Protein AF-A0A655IW98-F1 (afdb_monomer)

Structure (mmCIF, N/CA/C/O backbone):
data_AF-A0A655IW98-F1
#
_entry.id   AF-A0A655IW98-F1
#
loop_
_atom_site.group_PDB
_atom_site.id
_atom_site.type_symbol
_atom_site.label_atom_id
_atom_site.label_alt_id
_atom_site.label_comp_id
_atom_site.label_asym_id
_atom_site.label_entity_id
_atom_site.label_seq_id
_atom_site.pdbx_PDB_ins_code
_atom_site.Cartn_x
_atom_site.Cartn_y
_atom_site.Cartn_z
_atom_site.occupancy
_atom_site.B_iso_or_equiv
_atom_site.auth_seq_id
_atom_site.auth_comp_id
_atom_site.auth_asym_id
_atom_site.auth_atom_id
_atom_site.pdbx_PDB_model_num
ATOM 1 N N . MET A 1 1 ? -26.782 -27.582 -42.734 1.00 41.97 1 MET A N 1
ATOM 2 C CA . MET A 1 1 ? -25.849 -28.374 -43.565 1.00 41.97 1 MET A CA 1
ATOM 3 C C . MET A 1 1 ? -25.990 -27.811 -44.970 1.00 41.97 1 MET A C 1
ATOM 5 O O . MET A 1 1 ? -27.056 -27.947 -45.538 1.00 41.97 1 MET A O 1
ATOM 9 N N . VAL A 1 2 ? -25.114 -26.933 -45.446 1.00 46.62 2 VAL A N 1
ATOM 10 C CA . VAL A 1 2 ? -23.685 -27.150 -45.712 1.00 46.62 2 VAL A CA 1
ATOM 11 C C . VAL A 1 2 ? -22.867 -25.946 -45.225 1.00 46.62 2 VAL A C 1
ATOM 13 O O . VAL A 1 2 ? -23.319 -24.809 -45.326 1.00 46.62 2 VAL A O 1
ATOM 16 N N . ALA A 1 3 ? -21.706 -26.228 -44.631 1.00 48.00 3 ALA A N 1
ATOM 17 C CA . ALA A 1 3 ? -20.731 -25.240 -44.189 1.00 48.00 3 ALA A CA 1
ATOM 18 C C . ALA A 1 3 ? -20.236 -24.424 -45.389 1.00 48.00 3 ALA A C 1
ATOM 20 O O . ALA A 1 3 ? -19.912 -25.000 -46.426 1.00 48.00 3 ALA A O 1
ATOM 21 N N . ALA A 1 4 ? -20.195 -23.098 -45.249 1.00 61.62 4 ALA A N 1
ATOM 22 C CA . ALA A 1 4 ? -19.454 -22.259 -46.178 1.00 61.62 4 ALA A CA 1
ATOM 23 C C . ALA A 1 4 ? -18.002 -22.745 -46.169 1.00 61.62 4 ALA A C 1
ATOM 25 O O . ALA A 1 4 ? -17.383 -22.795 -45.108 1.00 61.62 4 ALA A O 1
ATOM 26 N N . ASP A 1 5 ? -17.526 -23.186 -47.328 1.00 66.62 5 ASP A N 1
ATOM 27 C CA . ASP A 1 5 ? -16.166 -23.663 -47.530 1.00 66.62 5 ASP A CA 1
ATOM 28 C C . ASP A 1 5 ? -15.179 -22.534 -47.165 1.00 66.62 5 ASP A C 1
ATOM 30 O O . ASP A 1 5 ? -15.127 -21.518 -47.869 1.00 66.62 5 ASP A O 1
ATOM 34 N N . PRO A 1 6 ? -14.444 -22.656 -46.044 1.00 65.81 6 PRO A N 1
ATOM 35 C CA . PRO A 1 6 ? -13.559 -21.599 -45.571 1.00 65.81 6 PRO A CA 1
ATOM 36 C C . PRO A 1 6 ? -12.377 -21.384 -46.522 1.00 65.81 6 PRO A C 1
ATOM 38 O O . PRO A 1 6 ? -11.865 -20.267 -46.602 1.00 65.81 6 PRO A O 1
ATOM 41 N N . ASP A 1 7 ? -11.989 -22.406 -47.291 1.00 69.81 7 ASP A N 1
ATOM 42 C CA . ASP A 1 7 ? -10.906 -22.302 -48.266 1.00 69.81 7 ASP A CA 1
ATOM 43 C C . ASP A 1 7 ? -11.341 -21.486 -49.490 1.00 69.81 7 ASP A C 1
ATOM 45 O O . ASP A 1 7 ? -10.557 -20.704 -50.033 1.00 69.81 7 ASP A O 1
ATOM 49 N N . ALA A 1 8 ? -12.615 -21.577 -49.884 1.00 69.94 8 ALA A N 1
ATOM 50 C CA . ALA A 1 8 ? -13.174 -20.766 -50.964 1.00 69.94 8 ALA A CA 1
ATOM 51 C C . ALA A 1 8 ? -13.292 -19.276 -50.585 1.00 69.94 8 ALA A C 1
ATOM 53 O O . ALA A 1 8 ? -13.038 -18.403 -51.420 1.00 69.94 8 ALA A O 1
ATOM 54 N N . GLU A 1 9 ? -13.634 -18.969 -49.331 1.00 66.75 9 GLU A N 1
ATOM 55 C CA . GLU A 1 9 ? -13.638 -17.592 -48.816 1.00 66.75 9 GLU A CA 1
ATOM 56 C C . GLU A 1 9 ? -12.214 -17.035 -48.661 1.00 66.75 9 GLU A C 1
ATOM 58 O O . GLU A 1 9 ? -11.946 -15.894 -49.049 1.00 66.75 9 GLU A O 1
ATOM 63 N N . LEU A 1 10 ? -11.259 -17.854 -48.204 1.00 66.75 10 LEU A N 1
ATOM 64 C CA . LEU A 1 10 ? -9.850 -17.463 -48.126 1.00 66.75 10 LEU A CA 1
ATOM 65 C C . LEU A 1 10 ? -9.256 -17.196 -49.518 1.00 66.75 10 LEU A C 1
ATOM 67 O O . LEU A 1 10 ? -8.574 -16.190 -49.720 1.00 66.75 10 LEU A O 1
ATOM 71 N N . ALA A 1 11 ? -9.573 -18.036 -50.506 1.00 73.56 11 ALA A N 1
ATOM 72 C CA . ALA A 1 11 ? -9.147 -17.841 -51.889 1.00 73.56 11 ALA A CA 1
ATOM 73 C C . ALA A 1 11 ? -9.719 -16.550 -52.498 1.00 73.56 11 ALA A C 1
ATOM 75 O O . ALA A 1 11 ? -9.016 -15.850 -53.229 1.00 73.56 11 ALA A O 1
ATOM 76 N N . ARG A 1 12 ? -10.965 -16.185 -52.164 1.00 68.62 12 ARG A N 1
ATOM 77 C CA . ARG A 1 12 ? -11.573 -14.916 -52.596 1.00 68.62 12 ARG A CA 1
ATOM 78 C C . ARG A 1 12 ? -10.906 -13.702 -51.964 1.00 68.62 12 ARG A C 1
ATOM 80 O O . ARG A 1 12 ? -10.675 -12.725 -52.670 1.00 68.62 12 ARG A O 1
ATOM 87 N N . LEU A 1 13 ? -10.552 -13.764 -50.681 1.00 62.81 13 LEU A N 1
ATOM 88 C CA . LEU A 1 13 ? -9.835 -12.682 -49.996 1.00 62.81 13 LEU A CA 1
ATOM 89 C C . LEU A 1 13 ? -8.419 -12.479 -50.551 1.00 62.81 13 LEU A C 1
ATOM 91 O O . LEU A 1 13 ? -7.967 -11.341 -50.670 1.00 62.81 13 LEU A O 1
ATOM 95 N N . ILE A 1 14 ? -7.741 -13.563 -50.938 1.00 70.56 14 ILE A N 1
ATOM 96 C CA . ILE A 1 14 ? -6.418 -13.502 -51.573 1.00 70.56 14 ILE A CA 1
ATOM 97 C C . ILE A 1 14 ? -6.527 -12.958 -53.007 1.00 70.56 14 ILE A C 1
ATOM 99 O O . ILE A 1 14 ? -5.735 -12.105 -53.401 1.00 70.56 14 ILE A O 1
ATOM 103 N N . ALA A 1 15 ? -7.526 -13.399 -53.777 1.00 71.44 15 ALA A N 1
ATOM 104 C CA . ALA A 1 15 ? -7.729 -12.964 -55.161 1.00 71.44 15 ALA A CA 1
ATOM 105 C C . ALA A 1 15 ? -8.247 -11.519 -55.284 1.00 71.44 15 ALA A C 1
ATOM 107 O O . ALA A 1 15 ? -7.970 -10.849 -56.276 1.00 71.44 15 ALA A O 1
ATOM 108 N N . ALA A 1 16 ? -8.988 -11.026 -54.287 1.00 62.88 16 ALA A N 1
ATOM 109 C CA . ALA A 1 16 ? -9.519 -9.664 -54.257 1.00 62.88 16 ALA A CA 1
ATOM 110 C C . ALA A 1 16 ? -8.502 -8.617 -53.779 1.00 62.88 16 ALA A C 1
ATOM 112 O O . ALA A 1 16 ? -8.858 -7.445 -53.676 1.00 62.88 16 ALA A O 1
ATOM 113 N N . GLN A 1 17 ? -7.256 -8.999 -53.479 1.00 52.97 17 GLN A N 1
ATOM 114 C CA . GLN A 1 17 ? -6.212 -8.048 -53.119 1.00 52.97 17 GLN A CA 1
ATOM 115 C C . GLN A 1 17 ? -5.650 -7.411 -54.404 1.00 52.97 17 GLN A C 1
ATOM 117 O O . GLN A 1 17 ? -4.915 -8.075 -55.138 1.00 52.97 17 GLN A O 1
ATOM 122 N N . PRO A 1 18 ? -5.974 -6.141 -54.728 1.00 50.44 18 PRO A N 1
ATOM 123 C CA . PRO A 1 18 ? -5.367 -5.484 -55.872 1.00 50.44 18 PRO A CA 1
ATOM 124 C C . PRO A 1 18 ? -3.863 -5.380 -55.625 1.00 50.44 18 PRO A C 1
ATOM 126 O O . PRO A 1 18 ? -3.420 -4.814 -54.621 1.00 50.44 18 PRO A O 1
ATOM 129 N N . SER A 1 19 ? -3.071 -5.912 -56.553 1.00 50.84 19 SER A N 1
ATOM 130 C CA . SER A 1 19 ? -1.636 -5.666 -56.631 1.00 50.84 19 SER A CA 1
ATOM 131 C C . SER A 1 19 ? -1.421 -4.188 -56.949 1.00 50.84 19 SER A C 1
ATOM 133 O O . SER A 1 19 ? -1.313 -3.787 -58.108 1.00 50.84 19 SER A O 1
ATOM 135 N N . ASN A 1 20 ? -1.426 -3.366 -55.900 1.00 45.94 20 ASN A N 1
ATOM 136 C CA . ASN A 1 20 ? -1.017 -1.976 -55.979 1.00 45.94 20 ASN A CA 1
ATOM 137 C C . ASN A 1 20 ? 0.422 -1.943 -56.509 1.00 45.94 20 ASN A C 1
ATOM 139 O O . ASN A 1 20 ? 1.273 -2.652 -55.960 1.00 45.94 20 ASN A O 1
ATOM 143 N N . PRO A 1 21 ? 0.719 -1.137 -57.544 1.00 42.31 21 PRO A N 1
ATOM 144 C CA . PRO A 1 21 ? 2.089 -0.936 -57.973 1.00 42.31 21 PRO A CA 1
ATOM 145 C C . PRO A 1 21 ? 2.881 -0.448 -56.767 1.00 42.31 21 PRO A C 1
ATOM 147 O O . PRO A 1 21 ? 2.475 0.484 -56.069 1.00 42.31 21 PRO A O 1
ATOM 150 N N . THR A 1 22 ? 3.975 -1.149 -56.501 1.00 43.88 22 THR A N 1
ATOM 151 C CA . THR A 1 22 ? 4.867 -0.970 -55.368 1.00 43.88 22 THR A CA 1
ATOM 152 C C . THR A 1 22 ? 5.413 0.456 -55.373 1.00 43.88 22 THR A C 1
ATOM 154 O O . THR A 1 22 ? 6.502 0.731 -55.868 1.00 43.88 22 THR A O 1
ATOM 157 N N . ALA A 1 23 ? 4.676 1.394 -54.777 1.00 41.75 23 ALA A N 1
ATOM 158 C CA . ALA A 1 23 ? 5.320 2.489 -54.087 1.00 41.75 23 ALA A CA 1
ATOM 159 C C . ALA A 1 23 ? 6.250 1.799 -53.095 1.00 41.75 23 ALA A C 1
ATOM 161 O O . ALA A 1 23 ? 5.787 1.014 -52.264 1.00 41.75 23 ALA A O 1
ATOM 162 N N . VAL A 1 24 ? 7.555 2.021 -53.242 1.00 48.56 24 VAL A N 1
ATOM 163 C CA . VAL A 1 24 ? 8.573 1.596 -52.284 1.00 48.56 24 VAL A CA 1
ATOM 164 C C . VAL A 1 24 ? 8.263 2.316 -50.973 1.00 48.56 24 VAL A C 1
ATOM 166 O O . VAL A 1 24 ? 8.858 3.329 -50.617 1.00 48.56 24 VAL A O 1
ATOM 169 N N . ARG A 1 25 ? 7.265 1.813 -50.247 1.00 46.34 25 ARG A N 1
ATOM 170 C CA . ARG A 1 25 ? 7.120 2.031 -48.827 1.00 46.34 25 ARG A CA 1
ATOM 171 C C . ARG A 1 25 ? 8.347 1.338 -48.289 1.00 46.34 25 ARG A C 1
ATOM 173 O O . ARG A 1 25 ? 8.396 0.110 -48.282 1.00 46.34 25 ARG A O 1
ATOM 180 N N . ARG A 1 26 ? 9.376 2.124 -47.954 1.00 46.56 26 ARG A N 1
ATOM 181 C CA . ARG A 1 26 ? 10.484 1.639 -47.139 1.00 46.56 26 ARG A CA 1
ATOM 182 C C . ARG A 1 26 ? 9.827 0.836 -46.028 1.00 46.56 26 ARG A C 1
ATOM 184 O O . ARG A 1 26 ? 9.128 1.409 -45.195 1.00 46.56 26 ARG A O 1
ATOM 191 N N . ALA A 1 27 ? 9.994 -0.480 -46.070 1.00 47.59 27 ALA A N 1
ATOM 192 C CA . ALA A 1 27 ? 9.785 -1.327 -44.921 1.00 47.59 27 ALA A CA 1
ATOM 193 C C . ALA A 1 27 ? 10.913 -0.954 -43.957 1.00 47.59 27 ALA A C 1
ATOM 195 O O . ALA A 1 27 ? 11.904 -1.661 -43.825 1.00 47.59 27 ALA A O 1
ATOM 196 N N . GLY A 1 28 ? 10.818 0.245 -43.374 1.00 47.81 28 GLY A N 1
ATOM 197 C CA . GLY A 1 28 ? 11.505 0.522 -42.137 1.00 47.81 28 GLY A CA 1
ATOM 198 C C . GLY A 1 28 ? 10.955 -0.524 -41.195 1.00 47.81 28 GLY A C 1
ATOM 199 O O . GLY A 1 28 ? 9.743 -0.560 -40.969 1.00 47.81 28 GLY A O 1
ATOM 200 N N . ALA A 1 29 ? 11.816 -1.439 -40.758 1.00 42.75 29 ALA A N 1
ATOM 201 C CA . ALA A 1 29 ? 11.498 -2.294 -39.637 1.00 42.75 29 ALA A CA 1
ATOM 202 C C . ALA A 1 29 ? 10.880 -1.379 -38.579 1.00 42.75 29 ALA A C 1
ATOM 204 O O . ALA A 1 29 ? 11.484 -0.364 -38.223 1.00 42.75 29 ALA A O 1
ATOM 205 N N . VAL A 1 30 ? 9.650 -1.666 -38.158 1.00 53.62 30 VAL A N 1
ATOM 206 C CA . VAL A 1 30 ? 9.089 -1.015 -36.977 1.00 53.62 30 VAL A CA 1
ATOM 207 C C . VAL A 1 30 ? 9.923 -1.555 -35.824 1.00 53.62 30 VAL A C 1
ATOM 209 O O . VAL A 1 30 ? 9.621 -2.595 -35.247 1.00 53.62 30 VAL A O 1
ATOM 212 N N . VAL A 1 31 ? 11.068 -0.916 -35.594 1.00 56.47 31 VAL A N 1
ATOM 213 C CA . VAL A 1 31 ? 11.911 -1.161 -34.439 1.00 56.47 31 VAL A CA 1
ATOM 214 C C . VAL A 1 31 ? 11.143 -0.525 -33.300 1.00 56.47 31 VAL A C 1
ATOM 216 O O . VAL A 1 31 ? 11.135 0.692 -33.145 1.00 56.47 31 VAL A O 1
ATOM 219 N N . VAL A 1 32 ? 10.392 -1.356 -32.581 1.00 58.44 32 VAL A N 1
ATOM 220 C CA . VAL A 1 32 ? 9.794 -0.957 -31.312 1.00 58.44 32 VAL A CA 1
ATOM 221 C C . VAL A 1 32 ? 10.962 -0.727 -30.368 1.00 58.44 32 VAL A C 1
ATOM 223 O O . VAL A 1 32 ? 11.584 -1.685 -29.899 1.00 58.44 32 VAL A O 1
ATOM 226 N N . ASP A 1 33 ? 11.306 0.540 -30.171 1.00 64.50 33 ASP A N 1
ATOM 227 C CA . ASP A 1 33 ? 12.344 0.932 -29.237 1.00 64.50 33 ASP A CA 1
ATOM 228 C C . ASP A 1 33 ? 11.799 0.826 -27.811 1.00 64.50 33 ASP A C 1
ATOM 230 O O . ASP A 1 33 ? 11.239 1.766 -27.245 1.00 64.50 33 ASP A O 1
ATOM 234 N N . ARG A 1 34 ? 11.952 -0.376 -27.248 1.00 63.97 34 ARG A N 1
ATOM 235 C CA . ARG A 1 34 ? 11.543 -0.703 -25.879 1.00 63.97 34 ARG A CA 1
ATOM 236 C C . ARG A 1 34 ? 12.263 0.151 -24.835 1.00 63.97 34 ARG A C 1
ATOM 238 O O . ARG A 1 34 ? 11.770 0.238 -23.717 1.00 63.97 34 ARG A O 1
ATOM 245 N N . HIS A 1 35 ? 13.400 0.757 -25.181 1.00 63.22 35 HIS A N 1
ATOM 246 C CA . HIS A 1 35 ? 14.119 1.657 -24.288 1.00 63.22 35 HIS A CA 1
ATOM 247 C C . HIS A 1 35 ? 13.350 2.975 -24.113 1.00 63.22 35 HIS A C 1
ATOM 249 O O . HIS A 1 35 ? 13.109 3.399 -22.983 1.00 63.22 35 HIS A O 1
ATOM 255 N N . SER A 1 36 ? 12.837 3.541 -25.214 1.00 69.56 36 SER A N 1
ATOM 256 C CA . SER A 1 36 ? 12.020 4.763 -25.175 1.00 69.56 36 SER A CA 1
ATOM 257 C C . SER A 1 36 ? 10.735 4.583 -24.352 1.00 69.56 36 SER A C 1
ATOM 259 O O . SER A 1 36 ? 10.360 5.465 -23.581 1.00 69.56 36 SER A O 1
ATOM 261 N N . ASP A 1 37 ? 10.107 3.403 -24.427 1.00 80.88 37 ASP A N 1
ATOM 262 C CA . ASP A 1 37 ? 8.905 3.095 -23.644 1.00 80.88 37 ASP A CA 1
ATOM 263 C C . ASP A 1 37 ? 9.200 3.082 -22.137 1.00 80.88 37 ASP A C 1
ATOM 265 O O . ASP A 1 37 ? 8.391 3.546 -21.332 1.00 80.88 37 ASP A O 1
ATOM 269 N N . THR A 1 38 ? 10.369 2.577 -21.732 1.00 85.44 38 THR A N 1
ATOM 270 C CA . THR A 1 38 ? 10.743 2.501 -20.315 1.00 85.44 38 THR A CA 1
ATOM 271 C C . THR A 1 38 ? 11.091 3.855 -19.705 1.00 85.44 38 THR A C 1
ATOM 273 O O . THR A 1 38 ? 10.812 4.055 -18.524 1.00 85.44 38 THR A O 1
ATOM 276 N N . ASP A 1 39 ? 11.618 4.795 -20.491 1.00 86.69 39 ASP A N 1
ATOM 277 C CA . ASP A 1 39 ? 11.870 6.168 -20.033 1.00 86.69 39 ASP A CA 1
ATOM 278 C C . ASP A 1 39 ? 10.558 6.944 -19.852 1.00 86.69 39 ASP A C 1
ATOM 280 O O . ASP A 1 39 ? 10.388 7.693 -18.890 1.00 86.69 39 ASP A O 1
ATOM 284 N N . VAL A 1 40 ? 9.575 6.717 -20.731 1.00 91.50 40 VAL A N 1
ATOM 285 C CA . VAL A 1 40 ? 8.227 7.288 -20.5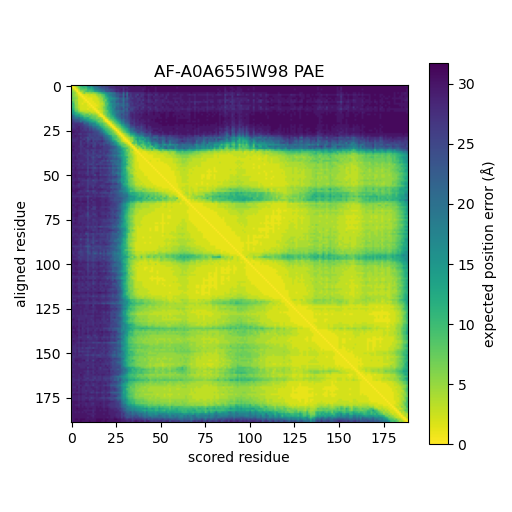76 1.00 91.50 40 VAL A CA 1
ATOM 286 C C . VAL A 1 40 ? 7.550 6.761 -19.308 1.00 91.50 40 VAL A C 1
ATOM 288 O O . VAL A 1 40 ? 6.918 7.525 -18.576 1.00 91.50 40 VAL A O 1
ATOM 291 N N . LEU A 1 41 ? 7.684 5.461 -19.027 1.00 92.00 41 LEU A N 1
ATOM 292 C CA . LEU A 1 41 ? 7.137 4.849 -17.815 1.00 92.00 41 LEU A CA 1
ATOM 293 C C . LEU A 1 41 ? 7.787 5.394 -16.539 1.00 92.00 41 LEU A C 1
ATOM 295 O O . LEU A 1 41 ? 7.098 5.560 -15.530 1.00 92.00 41 LEU A O 1
ATOM 299 N N . GLU A 1 42 ? 9.086 5.678 -16.582 1.00 92.62 42 GLU A N 1
ATOM 300 C CA . GLU A 1 42 ? 9.794 6.346 -15.495 1.00 92.62 42 GLU A CA 1
ATOM 301 C C . GLU A 1 42 ? 9.290 7.773 -15.286 1.00 92.62 42 GLU A C 1
ATOM 303 O O . GLU A 1 42 ? 8.846 8.093 -14.185 1.00 92.62 42 GLU A O 1
ATOM 308 N N . GLY A 1 43 ? 9.266 8.601 -16.335 1.00 92.69 43 GLY A N 1
ATOM 309 C CA . GLY A 1 43 ? 8.792 9.983 -16.226 1.00 92.69 43 GLY A CA 1
ATOM 310 C C . GLY A 1 43 ? 7.344 10.070 -15.731 1.00 92.69 43 GLY A C 1
ATOM 311 O O . GLY A 1 43 ? 6.977 10.985 -14.995 1.00 92.69 43 GLY A O 1
ATOM 312 N N . TYR A 1 44 ? 6.510 9.079 -16.063 1.00 93.19 44 TYR A N 1
ATOM 313 C CA . TYR A 1 44 ? 5.168 8.974 -15.496 1.00 93.19 44 TYR A CA 1
ATOM 314 C C . TYR A 1 44 ? 5.185 8.662 -13.991 1.00 93.19 44 TYR A C 1
ATOM 316 O O . TYR A 1 44 ? 4.409 9.251 -13.237 1.00 93.19 44 TYR A O 1
ATOM 324 N N . ALA A 1 45 ? 6.042 7.740 -13.540 1.00 93.62 45 ALA A N 1
ATOM 325 C CA . ALA A 1 45 ? 6.178 7.408 -12.122 1.00 93.62 45 ALA A CA 1
ATOM 326 C C . ALA A 1 45 ? 6.686 8.609 -11.304 1.00 93.62 45 ALA A C 1
ATOM 328 O O . ALA A 1 45 ? 6.143 8.890 -10.233 1.00 93.62 45 ALA A O 1
ATOM 329 N N . GLU A 1 46 ? 7.657 9.354 -11.836 1.00 94.50 46 GLU A N 1
ATOM 330 C CA . GLU A 1 46 ? 8.156 10.598 -11.244 1.00 94.50 46 GLU A CA 1
ATOM 331 C C . GLU A 1 46 ? 7.037 11.644 -11.117 1.00 94.50 46 GLU A C 1
ATOM 333 O O . GLU A 1 46 ? 6.776 12.155 -10.026 1.00 94.50 46 GLU A O 1
ATOM 338 N N . ALA A 1 47 ? 6.290 11.886 -12.199 1.00 96.81 47 ALA A N 1
ATOM 339 C CA . ALA A 1 47 ? 5.187 12.843 -12.197 1.00 96.81 47 ALA A CA 1
ATOM 340 C C . ALA A 1 47 ? 4.077 12.477 -11.193 1.00 96.81 47 ALA A C 1
ATOM 342 O O . ALA A 1 47 ? 3.496 13.362 -10.562 1.00 96.81 47 ALA A O 1
ATOM 343 N N . GLN A 1 48 ? 3.775 11.184 -11.018 1.00 95.50 48 GLN A N 1
ATOM 344 C CA . GLN A 1 48 ? 2.814 10.722 -10.009 1.00 95.50 48 GLN A CA 1
ATOM 345 C C . GLN A 1 48 ? 3.307 10.994 -8.588 1.00 95.50 48 GLN A C 1
ATOM 347 O O . GLN A 1 48 ? 2.544 11.491 -7.758 1.00 95.50 48 GLN A O 1
ATOM 352 N N . LEU A 1 49 ? 4.580 10.705 -8.311 1.00 94.94 49 LEU A N 1
ATOM 353 C CA . LEU A 1 49 ? 5.179 10.976 -7.009 1.00 94.94 49 LEU A CA 1
ATOM 354 C C . LEU A 1 49 ? 5.131 12.477 -6.681 1.00 94.94 49 LEU A C 1
ATOM 356 O O . LEU A 1 49 ? 4.750 12.852 -5.571 1.00 94.94 49 LEU A O 1
ATOM 360 N N . ASP A 1 50 ? 5.447 13.344 -7.641 1.00 96.88 50 ASP A N 1
ATOM 361 C CA . ASP A 1 50 ? 5.396 14.794 -7.439 1.00 96.88 50 ASP A CA 1
ATOM 362 C C . ASP A 1 50 ? 3.968 15.329 -7.294 1.00 96.88 50 ASP A C 1
ATOM 364 O O . ASP A 1 50 ? 3.708 16.194 -6.451 1.00 96.88 50 ASP A O 1
ATOM 368 N N . ALA A 1 51 ? 3.009 14.771 -8.036 1.00 96.75 51 ALA A N 1
ATOM 369 C CA . ALA A 1 51 ? 1.597 15.085 -7.849 1.00 96.75 51 ALA A CA 1
ATOM 370 C C . ALA A 1 51 ? 1.123 14.722 -6.431 1.00 96.75 51 ALA A C 1
ATOM 372 O O . ALA A 1 51 ? 0.445 15.526 -5.788 1.00 96.75 51 ALA A O 1
ATOM 373 N N . ILE A 1 52 ? 1.520 13.553 -5.917 1.00 96.75 52 ILE A N 1
ATOM 374 C CA . ILE A 1 52 ? 1.208 13.111 -4.551 1.00 96.75 52 ILE A CA 1
ATOM 375 C C . ILE A 1 52 ? 1.824 14.060 -3.521 1.00 96.75 52 ILE A C 1
ATOM 377 O O . ILE A 1 52 ? 1.104 14.535 -2.643 1.00 96.75 52 ILE A O 1
ATOM 381 N N . LYS A 1 53 ? 3.114 14.401 -3.642 1.00 95.81 53 LYS A N 1
ATOM 382 C CA . LYS A 1 53 ? 3.767 15.376 -2.746 1.00 95.81 53 LYS A CA 1
ATOM 383 C C . LYS A 1 53 ? 3.013 16.706 -2.730 1.00 95.81 53 LYS A C 1
ATOM 385 O O . LYS A 1 53 ? 2.675 17.212 -1.666 1.00 95.81 53 LYS A O 1
ATOM 390 N N . SER A 1 54 ? 2.638 17.213 -3.905 1.00 96.75 54 SER A N 1
ATOM 391 C CA . SER A 1 54 ? 1.856 18.446 -4.017 1.00 96.75 54 SER A CA 1
ATOM 392 C C . SER A 1 54 ? 0.490 18.351 -3.326 1.00 96.75 54 SER A C 1
ATOM 394 O O . SER A 1 54 ? -0.005 19.337 -2.780 1.00 96.75 54 SER A O 1
ATOM 396 N N . VAL A 1 55 ? -0.181 17.197 -3.368 1.00 95.50 55 VAL A N 1
ATOM 397 C CA . VAL A 1 55 ? -1.433 16.979 -2.621 1.00 95.50 55 VAL A CA 1
ATOM 398 C C . VAL A 1 55 ? -1.171 16.962 -1.112 1.00 95.50 55 VAL A C 1
ATOM 400 O O . VAL A 1 55 ? -1.922 17.594 -0.370 1.00 95.50 55 VAL A O 1
ATOM 403 N N . ILE A 1 56 ? -0.095 16.311 -0.662 1.00 94.12 56 ILE A N 1
ATOM 404 C CA . ILE A 1 56 ? 0.301 16.248 0.753 1.00 94.12 56 ILE A CA 1
ATOM 405 C C . ILE A 1 56 ? 0.565 17.646 1.324 1.00 94.12 56 ILE A C 1
ATOM 407 O O . ILE A 1 56 ? 0.107 17.949 2.426 1.00 94.12 56 ILE A O 1
ATOM 411 N N . ASP A 1 57 ? 1.228 18.517 0.564 1.00 94.75 57 ASP A N 1
ATOM 412 C CA . ASP A 1 57 ? 1.523 19.898 0.975 1.00 94.75 57 ASP A CA 1
ATOM 413 C C . ASP A 1 57 ? 0.263 20.753 1.181 1.00 94.75 57 ASP A C 1
ATOM 415 O O . ASP A 1 57 ? 0.296 21.780 1.858 1.00 94.75 57 ASP A O 1
ATOM 419 N N . ARG A 1 58 ? -0.867 20.333 0.602 1.00 93.19 58 ARG A N 1
ATOM 420 C CA . ARG A 1 58 ? -2.166 21.018 0.678 1.00 93.19 58 ARG A CA 1
ATOM 421 C C . ARG A 1 58 ? -3.146 20.331 1.626 1.00 93.19 58 ARG A C 1
ATOM 423 O O . ARG A 1 58 ? -4.336 20.652 1.600 1.00 93.19 58 ARG A O 1
ATOM 430 N N . LEU A 1 59 ? -2.679 19.380 2.436 1.00 91.88 59 LEU A N 1
ATOM 431 C CA . LEU A 1 59 ? -3.532 18.712 3.411 1.00 91.88 59 LEU A CA 1
ATOM 432 C C . LEU A 1 59 ? -4.143 19.724 4.394 1.00 91.88 59 LEU A C 1
ATOM 434 O O . LEU A 1 59 ? -3.487 20.698 4.776 1.00 91.88 59 LEU A O 1
ATOM 438 N N . PRO A 1 60 ? -5.395 19.496 4.829 1.00 90.19 60 PRO A N 1
ATOM 439 C CA . PRO A 1 60 ? -6.015 20.339 5.840 1.00 90.19 60 PRO A CA 1
ATOM 440 C C . PRO A 1 60 ? -5.260 20.240 7.173 1.00 90.19 60 PRO A C 1
ATOM 442 O O . PRO A 1 60 ? -4.453 19.337 7.392 1.00 90.19 60 PRO A O 1
ATOM 445 N N . ALA A 1 61 ? -5.546 21.158 8.098 1.00 88.44 61 ALA A N 1
ATOM 446 C CA . ALA A 1 61 ? -5.008 21.076 9.453 1.00 88.44 61 ALA A CA 1
ATOM 447 C C . ALA A 1 61 ? -5.399 19.746 10.126 1.00 88.44 61 ALA A C 1
ATOM 449 O O . ALA A 1 61 ? -6.512 19.254 9.932 1.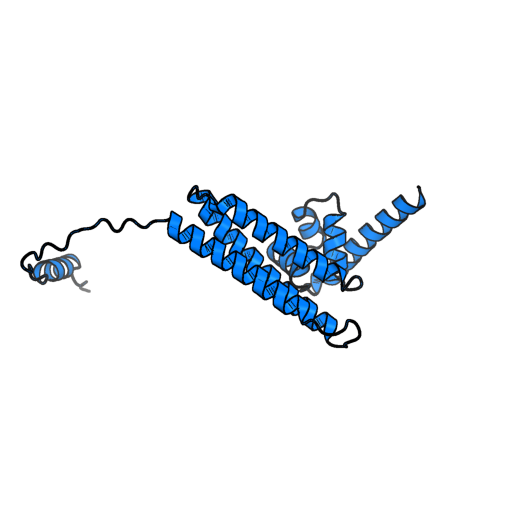00 88.44 61 ALA A O 1
ATOM 450 N N . THR A 1 62 ? -4.514 19.210 10.970 1.00 86.38 62 THR A N 1
ATOM 451 C CA . THR A 1 62 ? -4.716 17.950 11.717 1.00 86.38 62 THR A CA 1
ATOM 452 C C . THR A 1 62 ? -5.941 17.967 12.633 1.00 86.38 62 THR A C 1
ATOM 454 O O . THR A 1 62 ? -6.440 16.917 13.017 1.00 86.38 62 THR A O 1
ATOM 457 N N . THR A 1 63 ? -6.443 19.154 12.976 1.00 85.25 63 THR A N 1
ATOM 458 C CA . THR A 1 63 ? -7.654 19.362 13.781 1.00 85.25 63 THR A CA 1
ATOM 459 C C . THR A 1 63 ? -8.952 19.312 12.971 1.00 85.25 63 THR A C 1
ATOM 461 O O . THR A 1 63 ? -10.033 19.380 13.554 1.00 85.25 63 THR A O 1
ATOM 464 N N . SER A 1 64 ? -8.877 19.226 11.638 1.00 88.44 64 SER A N 1
ATOM 465 C CA . SER A 1 64 ? -10.055 19.087 10.782 1.00 88.44 64 SER A CA 1
ATOM 466 C C . SER A 1 64 ? -10.728 17.735 11.008 1.00 88.44 64 SER A C 1
ATOM 468 O O . SER A 1 64 ? -10.071 16.698 11.002 1.00 88.44 64 SER A O 1
ATOM 470 N N . ASN A 1 65 ? -12.057 17.730 11.110 1.00 85.69 65 ASN A N 1
ATOM 471 C CA . ASN A 1 65 ? -12.839 16.497 11.240 1.00 85.69 65 ASN A CA 1
ATOM 472 C C . ASN A 1 65 ? -12.761 15.598 9.987 1.00 85.69 65 ASN A C 1
ATOM 474 O O . ASN A 1 65 ? -13.078 14.418 10.043 1.00 85.69 65 ASN A O 1
ATOM 478 N N . GLU A 1 66 ? -12.336 16.147 8.846 1.00 88.69 66 GLU A N 1
ATOM 479 C CA . GLU A 1 66 ? -12.152 15.387 7.604 1.00 88.69 66 GLU A CA 1
ATOM 480 C C . GLU A 1 66 ? -10.705 14.918 7.405 1.00 88.69 66 GLU A C 1
ATOM 482 O O . GLU A 1 66 ? -10.417 14.237 6.422 1.00 88.69 66 GLU A O 1
ATOM 487 N N . TYR A 1 67 ? -9.783 15.278 8.307 1.00 90.12 67 TYR A N 1
ATOM 488 C CA . TYR A 1 67 ? -8.348 15.041 8.134 1.00 90.12 67 TYR A CA 1
ATOM 489 C C . TYR A 1 67 ? -8.027 13.569 7.845 1.00 90.12 67 TYR A C 1
ATOM 491 O O . TYR A 1 67 ? -7.335 13.272 6.874 1.00 90.12 67 TYR A O 1
ATOM 499 N N . GLU A 1 68 ? -8.592 12.651 8.630 1.00 88.38 68 GLU A N 1
ATOM 500 C CA . GLU A 1 68 ? -8.407 11.205 8.458 1.00 88.38 68 GLU A CA 1
ATOM 501 C C . GLU A 1 68 ? -8.889 10.726 7.079 1.00 88.38 68 GLU A C 1
ATOM 503 O O . GLU A 1 68 ? -8.163 10.035 6.364 1.00 88.38 68 GLU A O 1
ATOM 508 N N . THR A 1 69 ? -10.069 11.176 6.646 1.00 89.25 69 THR A N 1
ATOM 509 C CA . THR A 1 69 ? -10.616 10.865 5.317 1.00 89.25 69 THR A CA 1
ATOM 510 C C . THR A 1 69 ? -9.697 11.357 4.195 1.00 89.25 69 THR A C 1
ATOM 512 O O . THR A 1 69 ? -9.469 10.633 3.222 1.00 89.25 69 THR A O 1
ATOM 515 N N . TYR A 1 70 ? -9.126 12.560 4.326 1.00 92.25 70 TYR A N 1
ATOM 516 C CA . TYR A 1 70 ? -8.159 13.078 3.356 1.00 92.25 70 TYR A CA 1
ATOM 517 C C . TYR A 1 70 ? -6.884 12.236 3.323 1.00 92.25 70 TYR A C 1
ATOM 519 O O . TYR A 1 70 ? -6.441 11.867 2.236 1.00 92.25 70 TYR A O 1
ATOM 527 N N . ILE A 1 71 ? -6.316 11.885 4.480 1.00 92.25 71 ILE A N 1
ATOM 528 C CA . ILE A 1 71 ? -5.117 11.041 4.541 1.00 92.25 71 ILE A CA 1
ATOM 529 C C . ILE A 1 71 ? -5.376 9.681 3.880 1.00 92.25 71 ILE A C 1
ATOM 531 O O . ILE A 1 71 ? -4.577 9.261 3.045 1.00 92.25 71 ILE A O 1
ATOM 535 N N . LEU A 1 72 ? -6.507 9.027 4.166 1.00 89.19 72 LEU A N 1
ATOM 536 C CA . LEU A 1 72 ? -6.881 7.759 3.527 1.00 89.19 72 LEU A CA 1
ATOM 537 C C . LEU A 1 72 ? -7.011 7.892 2.002 1.00 89.19 72 LEU A C 1
ATOM 539 O O . LEU A 1 72 ? -6.563 7.014 1.262 1.00 89.19 72 LEU A O 1
ATOM 543 N N . SER A 1 73 ? -7.565 9.006 1.513 1.00 91.62 73 SER A N 1
ATOM 544 C CA . SER A 1 73 ? -7.634 9.284 0.075 1.00 91.62 73 SER A CA 1
ATOM 545 C C . SER A 1 73 ? -6.246 9.435 -0.554 1.00 91.62 73 SER A C 1
ATOM 547 O O . SER A 1 73 ? -6.025 8.937 -1.659 1.00 91.62 73 SER A O 1
ATOM 549 N N . VAL A 1 74 ? -5.308 10.111 0.118 1.00 94.25 74 VAL A N 1
ATOM 550 C CA . VAL A 1 74 ? -3.932 10.265 -0.383 1.00 94.25 74 VAL A CA 1
ATOM 551 C C . VAL A 1 74 ? -3.180 8.938 -0.328 1.00 94.25 74 VAL A C 1
ATOM 553 O O . VAL A 1 74 ? -2.530 8.577 -1.303 1.00 94.25 74 VAL A O 1
ATOM 556 N N . ILE A 1 75 ? -3.335 8.150 0.738 1.00 92.81 75 ILE A N 1
ATOM 557 C CA . ILE A 1 75 ? -2.784 6.789 0.817 1.00 92.81 75 ILE A CA 1
ATOM 558 C C . ILE A 1 75 ? -3.281 5.948 -0.365 1.00 92.81 75 ILE A C 1
ATOM 560 O O . ILE A 1 75 ? -2.481 5.321 -1.056 1.00 92.81 75 ILE A O 1
ATOM 564 N N . ALA A 1 76 ? -4.578 5.998 -0.681 1.00 91.81 76 ALA A N 1
ATOM 565 C CA . ALA A 1 76 ? -5.124 5.289 -1.835 1.00 91.81 76 ALA A CA 1
ATOM 566 C C . ALA A 1 76 ? -4.523 5.756 -3.180 1.00 91.81 76 ALA A C 1
ATOM 568 O O . ALA A 1 76 ? -4.486 4.973 -4.133 1.00 91.81 76 ALA A O 1
ATOM 569 N N . GLN A 1 77 ? -4.059 7.007 -3.285 1.00 94.12 77 GLN A N 1
ATOM 570 C CA . GLN A 1 77 ? -3.316 7.508 -4.448 1.00 94.12 77 GLN A CA 1
ATOM 571 C C . GLN A 1 77 ? -1.871 6.992 -4.467 1.00 94.12 77 GLN A C 1
ATOM 573 O O . GLN A 1 77 ? -1.449 6.497 -5.512 1.00 94.12 77 GLN A O 1
ATOM 578 N N . CYS A 1 78 ? -1.159 7.020 -3.331 1.00 94.56 78 CYS A N 1
ATOM 579 C CA . CYS A 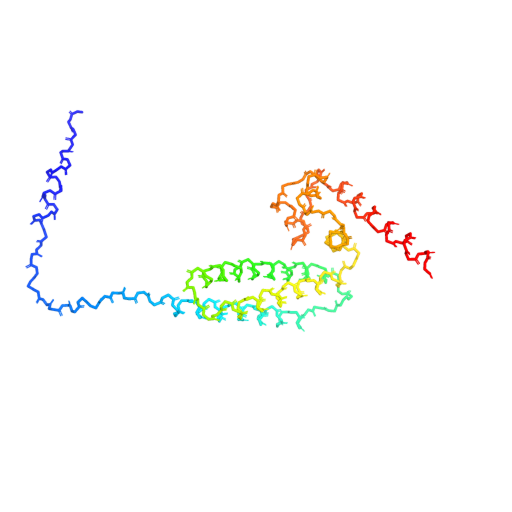1 78 ? 0.178 6.425 -3.194 1.00 94.56 78 CYS A CA 1
ATOM 580 C C . CYS A 1 78 ? 0.176 4.978 -3.667 1.00 94.56 78 CYS A C 1
ATOM 582 O O . CYS A 1 78 ? 0.929 4.609 -4.557 1.00 94.56 78 CYS A O 1
ATOM 584 N N . VAL A 1 79 ? -0.766 4.190 -3.166 1.00 93.50 79 VAL A N 1
ATOM 585 C CA . VAL A 1 79 ? -0.889 2.765 -3.468 1.00 93.50 79 VAL A CA 1
ATOM 586 C C . VAL A 1 79 ? -1.108 2.504 -4.963 1.00 93.50 79 VAL A C 1
ATOM 588 O O . VAL A 1 79 ? -0.520 1.588 -5.536 1.00 93.50 79 VAL A O 1
ATOM 591 N N . LYS A 1 80 ? -1.924 3.322 -5.638 1.00 94.00 80 LYS A N 1
ATOM 592 C CA . LYS A 1 80 ? -2.105 3.218 -7.097 1.00 94.00 80 LYS A CA 1
ATOM 593 C C . LYS A 1 80 ? -0.813 3.541 -7.847 1.00 94.00 80 LYS A C 1
ATOM 595 O O . LYS A 1 80 ? -0.483 2.843 -8.806 1.00 94.00 80 LYS A O 1
ATOM 600 N N . ALA A 1 81 ? -0.097 4.578 -7.417 1.00 95.69 81 ALA A N 1
ATOM 601 C CA . ALA A 1 81 ? 1.186 4.949 -8.000 1.00 95.69 81 ALA A CA 1
ATOM 602 C C . ALA A 1 81 ? 2.252 3.866 -7.759 1.00 95.69 81 ALA A C 1
ATOM 604 O O . ALA A 1 81 ? 2.982 3.537 -8.688 1.00 95.69 81 ALA A O 1
ATOM 605 N N . GLU A 1 82 ? 2.288 3.247 -6.574 1.00 94.69 82 GLU A N 1
ATOM 606 C CA . GLU A 1 82 ? 3.182 2.129 -6.237 1.00 94.69 82 GLU A CA 1
ATOM 607 C C . GLU A 1 82 ? 2.940 0.934 -7.159 1.00 94.69 82 GLU A C 1
ATOM 609 O O . GLU A 1 82 ? 3.874 0.432 -7.781 1.00 94.69 82 GLU A O 1
ATOM 614 N N . MET A 1 83 ? 1.682 0.505 -7.316 1.00 93.25 83 MET A N 1
ATOM 615 C CA . MET A 1 83 ? 1.336 -0.606 -8.212 1.00 93.25 83 MET A CA 1
ATOM 616 C C . MET A 1 83 ? 1.781 -0.337 -9.651 1.00 93.25 83 MET A C 1
ATOM 618 O O . MET A 1 83 ? 2.302 -1.229 -10.328 1.00 93.25 83 MET A O 1
ATOM 622 N N . LEU A 1 84 ? 1.584 0.894 -10.128 1.00 94.38 84 LEU A N 1
ATOM 623 C CA . LEU A 1 84 ? 1.990 1.265 -11.472 1.00 94.38 84 LEU A CA 1
ATOM 624 C C . LEU A 1 84 ? 3.513 1.306 -11.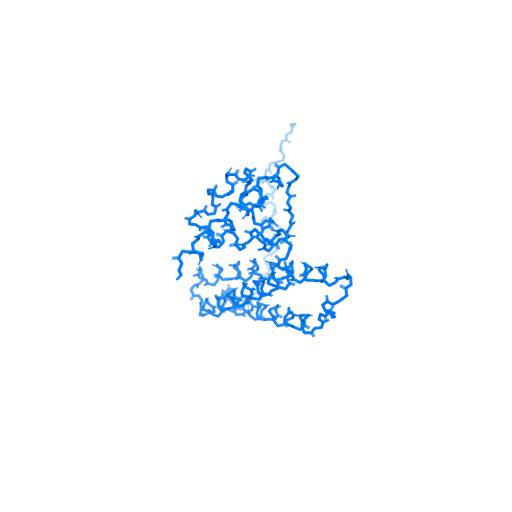608 1.00 94.38 84 LEU A C 1
ATOM 626 O O . LEU A 1 84 ? 4.040 0.706 -12.540 1.00 94.38 84 LEU A O 1
ATOM 630 N N . ALA A 1 85 ? 4.217 1.947 -10.675 1.00 95.06 85 ALA A N 1
ATOM 631 C CA . ALA A 1 85 ? 5.673 2.006 -10.663 1.00 95.06 85 ALA A CA 1
ATOM 632 C C . ALA A 1 85 ? 6.294 0.602 -10.564 1.00 95.06 85 ALA A C 1
ATOM 634 O O . ALA A 1 85 ? 7.286 0.328 -11.232 1.00 95.06 85 ALA A O 1
ATOM 635 N N . ALA A 1 86 ? 5.671 -0.326 -9.832 1.00 94.69 86 ALA A N 1
ATOM 636 C CA . ALA A 1 86 ? 6.098 -1.722 -9.734 1.00 94.69 86 ALA A CA 1
ATOM 637 C C . ALA A 1 86 ? 5.912 -2.459 -11.062 1.00 94.69 86 ALA A C 1
ATOM 639 O O . ALA A 1 86 ? 6.793 -3.204 -11.500 1.00 94.69 86 ALA A O 1
ATOM 640 N N . SER A 1 87 ? 4.788 -2.222 -11.744 1.00 93.69 87 SER A N 1
ATOM 641 C CA . SER A 1 87 ? 4.571 -2.746 -13.091 1.00 93.69 87 SER A CA 1
ATOM 642 C C . SER A 1 87 ? 5.590 -2.177 -14.083 1.00 93.69 87 SER A C 1
ATOM 644 O O . SER A 1 87 ? 6.176 -2.943 -14.849 1.00 93.69 87 SER A O 1
ATOM 646 N N . SER A 1 88 ? 5.843 -0.867 -14.043 1.00 93.38 88 SER A N 1
ATOM 647 C CA . SER A 1 88 ? 6.847 -0.187 -14.868 1.00 93.38 88 SER A CA 1
ATOM 648 C C . SER A 1 88 ? 8.250 -0.728 -14.614 1.00 93.38 88 SER A C 1
ATOM 650 O O . SER A 1 88 ? 8.957 -1.068 -15.559 1.00 93.38 88 SER A O 1
ATOM 652 N N . TRP A 1 89 ? 8.626 -0.897 -13.345 1.00 95.94 89 TRP A N 1
ATOM 653 C CA . TRP A 1 89 ? 9.892 -1.499 -12.943 1.00 95.94 89 TRP A CA 1
ATOM 654 C C . TRP A 1 89 ? 10.036 -2.908 -13.510 1.00 95.94 89 TRP A C 1
ATOM 656 O O . TRP A 1 89 ? 11.035 -3.219 -14.151 1.00 95.94 89 TRP A O 1
ATOM 666 N N . ARG A 1 90 ? 9.008 -3.752 -13.367 1.00 94.94 90 ARG A N 1
ATOM 667 C CA . ARG A 1 90 ? 9.018 -5.112 -13.918 1.00 94.94 90 ARG A CA 1
ATOM 668 C C . ARG A 1 90 ? 9.206 -5.108 -15.437 1.00 94.94 90 ARG A C 1
ATOM 670 O O . ARG A 1 90 ? 9.889 -5.987 -15.958 1.00 94.94 90 ARG A O 1
ATOM 677 N N . VAL A 1 91 ? 8.612 -4.157 -16.158 1.00 93.38 91 VAL A N 1
ATOM 678 C CA . VAL A 1 91 ? 8.839 -3.996 -17.604 1.00 93.38 91 VAL A CA 1
ATOM 679 C C . VAL A 1 91 ? 10.290 -3.594 -17.882 1.00 93.38 91 VAL A C 1
ATOM 681 O O . VAL A 1 91 ? 10.939 -4.252 -18.692 1.00 93.38 91 VAL A O 1
ATOM 684 N N . ALA A 1 92 ? 10.816 -2.593 -17.172 1.00 92.38 92 ALA A N 1
ATOM 685 C CA . ALA A 1 92 ? 12.188 -2.111 -17.322 1.00 92.38 92 ALA A CA 1
ATOM 686 C C . ALA A 1 92 ? 13.235 -3.206 -17.052 1.00 92.38 92 ALA A C 1
ATOM 688 O O . ALA A 1 92 ? 14.135 -3.400 -17.868 1.00 92.38 92 ALA A O 1
ATOM 689 N N . VAL A 1 93 ? 13.063 -3.999 -15.987 1.00 93.75 93 VAL A N 1
ATOM 690 C CA . VAL A 1 93 ? 13.948 -5.134 -15.674 1.00 93.75 93 VAL A CA 1
ATOM 691 C C . VAL A 1 93 ? 13.950 -6.166 -16.791 1.00 93.75 93 VAL A C 1
ATOM 693 O O . VAL A 1 93 ? 15.011 -6.596 -17.234 1.00 93.75 93 VAL A O 1
ATOM 696 N N . ASN A 1 94 ? 12.770 -6.552 -17.280 1.00 90.56 94 ASN A N 1
ATOM 697 C CA . ASN A 1 94 ? 12.667 -7.542 -18.354 1.00 90.56 94 ASN A CA 1
ATOM 698 C C . ASN A 1 94 ? 13.192 -7.014 -19.700 1.00 90.56 94 ASN A C 1
ATOM 700 O O . ASN A 1 94 ? 13.547 -7.809 -20.569 1.00 90.56 94 ASN A O 1
ATOM 704 N N . ALA A 1 95 ? 13.240 -5.693 -19.878 1.00 89.19 95 ALA A N 1
ATOM 705 C CA . ALA A 1 95 ? 13.825 -5.040 -21.043 1.00 89.19 95 ALA A CA 1
ATOM 706 C C . ALA A 1 95 ? 15.332 -4.756 -20.894 1.00 89.19 95 ALA A C 1
ATOM 708 O O . ALA A 1 95 ? 15.958 -4.368 -21.877 1.00 89.19 95 ALA A O 1
ATOM 709 N N . GLY A 1 96 ? 15.917 -4.947 -19.704 1.00 85.94 96 GLY A N 1
ATOM 710 C CA . GLY A 1 96 ? 17.304 -4.571 -19.418 1.00 85.94 96 GLY A CA 1
ATOM 711 C C . GLY A 1 96 ? 17.545 -3.059 -19.479 1.00 85.94 96 GLY A C 1
ATOM 712 O O . GLY A 1 96 ? 18.623 -2.636 -19.882 1.00 85.94 96 GLY A O 1
ATOM 713 N N . ALA A 1 97 ? 16.535 -2.252 -19.142 1.00 88.06 97 ALA A N 1
ATOM 714 C CA . ALA A 1 97 ? 16.592 -0.799 -19.257 1.00 88.06 97 ALA A CA 1
ATOM 715 C C . ALA A 1 97 ? 17.323 -0.132 -18.079 1.00 88.06 97 ALA A C 1
ATOM 717 O O . ALA A 1 97 ? 17.183 -0.548 -16.923 1.00 88.06 97 ALA A O 1
ATOM 718 N N . ASP A 1 98 ? 18.019 0.971 -18.366 1.00 87.38 98 ASP A N 1
ATOM 719 C CA . ASP A 1 98 ? 18.759 1.773 -17.379 1.00 87.38 98 ASP A CA 1
ATOM 720 C C . ASP A 1 98 ? 17.846 2.451 -16.338 1.00 87.38 98 ASP A C 1
ATOM 722 O O . ASP A 1 98 ? 18.276 2.746 -15.221 1.00 87.38 98 ASP A O 1
ATOM 726 N N . SER A 1 99 ? 16.564 2.650 -16.664 1.00 89.19 99 SER A N 1
ATOM 727 C CA . SER A 1 99 ? 15.551 3.227 -15.766 1.00 89.19 99 SER A CA 1
ATOM 728 C C . SER A 1 99 ? 15.183 2.326 -14.581 1.00 89.19 99 SER A C 1
ATOM 730 O O . SER A 1 99 ? 14.555 2.782 -13.627 1.00 89.19 99 SER A O 1
ATOM 732 N N . THR A 1 100 ? 15.621 1.061 -14.577 1.00 92.62 100 THR A N 1
ATOM 733 C CA . THR A 1 100 ? 15.377 0.090 -13.496 1.00 92.62 100 THR A CA 1
ATOM 734 C C . THR A 1 100 ? 15.728 0.638 -12.108 1.00 92.62 100 THR A C 1
ATOM 736 O O . THR A 1 100 ? 14.962 0.461 -11.159 1.00 92.62 100 THR A O 1
ATOM 739 N N . GLY A 1 101 ? 16.883 1.300 -11.976 1.00 93.06 101 GLY A N 1
ATOM 740 C CA . GLY A 1 101 ? 17.329 1.867 -10.699 1.00 93.06 101 GLY A CA 1
ATOM 741 C C . GLY A 1 101 ? 16.431 3.013 -10.233 1.00 93.06 101 GLY A C 1
ATOM 742 O O . GLY A 1 101 ? 15.949 2.997 -9.103 1.00 93.06 101 GLY A O 1
ATOM 743 N N . ARG A 1 102 ? 16.132 3.952 -11.136 1.00 94.50 102 ARG A N 1
ATOM 744 C CA . ARG A 1 102 ? 15.303 5.134 -10.855 1.00 94.50 102 ARG A CA 1
ATOM 745 C C . ARG A 1 102 ? 13.861 4.746 -10.515 1.00 94.50 102 ARG A C 1
ATOM 747 O O . ARG A 1 102 ? 13.296 5.225 -9.539 1.00 94.50 102 ARG A O 1
ATOM 754 N N . LEU A 1 103 ? 13.302 3.757 -11.214 1.00 95.19 103 LEU A N 1
ATOM 755 C CA . LEU A 1 103 ? 11.991 3.184 -10.890 1.00 95.19 103 LEU A CA 1
ATOM 756 C C . LEU A 1 103 ? 11.950 2.543 -9.489 1.00 95.19 103 LEU A C 1
ATOM 758 O O . LEU A 1 103 ? 10.953 2.704 -8.784 1.00 95.19 103 LEU A O 1
ATOM 762 N N . MET A 1 104 ? 13.021 1.870 -9.041 1.00 95.94 104 MET A N 1
ATOM 763 C CA . MET A 1 104 ? 13.108 1.389 -7.649 1.00 95.94 104 MET A CA 1
ATOM 764 C C . MET A 1 104 ? 13.179 2.526 -6.635 1.00 95.94 104 MET A C 1
ATOM 766 O O . MET A 1 104 ? 12.620 2.403 -5.546 1.00 95.94 104 MET A O 1
ATOM 770 N N . GLU A 1 105 ? 13.875 3.613 -6.956 1.00 96.31 105 GLU A N 1
ATOM 771 C CA . GLU A 1 105 ? 13.934 4.793 -6.091 1.00 96.31 105 GLU A CA 1
ATOM 772 C C . GLU A 1 105 ? 12.554 5.437 -5.950 1.00 96.31 105 GLU A C 1
ATOM 774 O O . GLU A 1 105 ? 12.127 5.709 -4.828 1.00 96.31 105 GLU A O 1
ATOM 779 N N . HIS A 1 106 ? 11.810 5.587 -7.049 1.00 95.81 106 HIS A N 1
ATOM 780 C CA . HIS A 1 106 ? 10.431 6.072 -7.007 1.00 95.81 106 HIS A CA 1
ATOM 781 C C . HIS A 1 106 ? 9.517 5.154 -6.189 1.00 95.81 106 HIS A C 1
ATOM 783 O O . HIS A 1 106 ? 8.738 5.649 -5.378 1.00 95.81 106 HIS A O 1
ATOM 789 N N . LEU A 1 107 ? 9.643 3.831 -6.334 1.00 95.38 107 LEU A N 1
ATOM 790 C CA . LEU A 1 107 ? 8.894 2.865 -5.524 1.00 95.38 107 LEU A CA 1
ATOM 791 C C . LEU A 1 107 ? 9.157 3.026 -4.028 1.00 95.38 107 LEU A C 1
ATO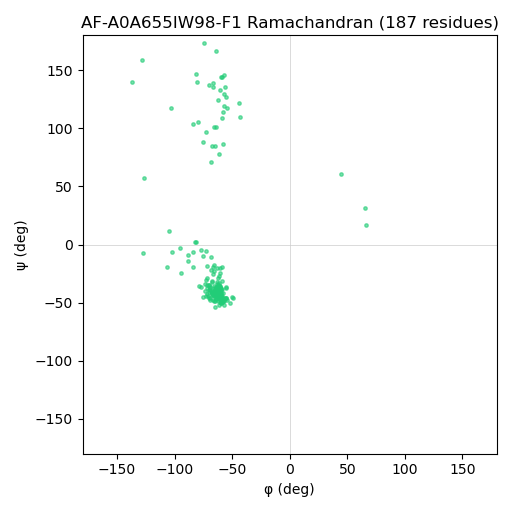M 793 O O . LEU A 1 107 ? 8.215 3.137 -3.248 1.00 95.38 107 LEU A O 1
ATOM 797 N N . ARG A 1 108 ? 10.430 3.094 -3.632 1.00 95.88 108 ARG A N 1
ATOM 798 C CA . ARG A 1 108 ? 10.815 3.298 -2.228 1.00 95.88 108 ARG A CA 1
ATOM 799 C C . ARG A 1 108 ? 10.335 4.645 -1.699 1.00 95.88 108 ARG A C 1
ATOM 801 O O . ARG A 1 108 ? 9.908 4.732 -0.553 1.00 95.88 108 ARG A O 1
ATOM 808 N N . ALA A 1 109 ? 10.391 5.693 -2.518 1.00 97.06 109 ALA A N 1
ATOM 809 C CA . ALA A 1 109 ? 9.901 7.014 -2.140 1.00 97.06 109 ALA A CA 1
ATOM 810 C C . ALA A 1 109 ? 8.379 7.022 -1.931 1.00 97.06 109 ALA A C 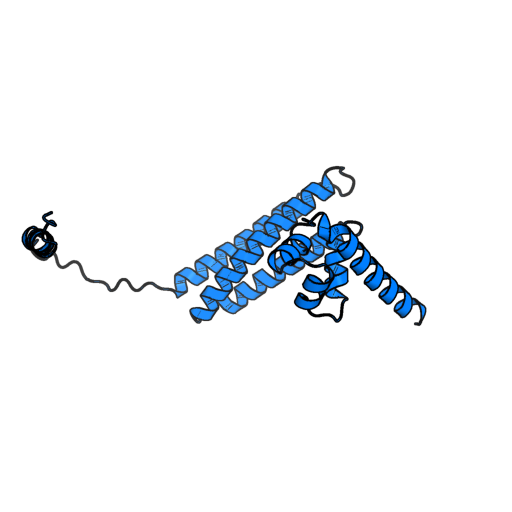1
ATOM 812 O O . ALA A 1 109 ? 7.899 7.637 -0.977 1.00 97.06 109 ALA A O 1
ATOM 813 N N . LEU A 1 110 ? 7.620 6.329 -2.785 1.00 95.31 110 LEU A N 1
ATOM 814 C CA . LEU A 1 110 ? 6.176 6.160 -2.623 1.00 95.31 110 LEU A CA 1
ATOM 815 C C . LEU A 1 110 ? 5.842 5.361 -1.355 1.00 95.31 110 LEU A C 1
ATOM 817 O O . LEU A 1 110 ? 5.039 5.831 -0.551 1.00 95.31 110 LEU A O 1
ATOM 821 N N . GLU A 1 111 ? 6.526 4.236 -1.122 1.00 93.06 111 GLU A N 1
ATOM 822 C CA . GLU A 1 111 ? 6.354 3.413 0.082 1.00 93.06 111 GLU A CA 1
ATOM 823 C C . GLU A 1 111 ? 6.655 4.212 1.361 1.00 93.06 111 GLU A C 1
ATOM 825 O O . GLU A 1 111 ? 5.851 4.226 2.295 1.00 93.06 111 GLU A O 1
ATOM 830 N N . ALA A 1 112 ? 7.770 4.949 1.387 1.00 94.81 112 ALA A N 1
ATOM 831 C CA . ALA A 1 112 ? 8.129 5.815 2.507 1.00 94.81 112 ALA A CA 1
ATOM 832 C C . ALA A 1 112 ? 7.085 6.921 2.734 1.00 94.81 112 ALA A C 1
ATOM 834 O O . ALA A 1 112 ? 6.715 7.216 3.870 1.00 94.81 112 ALA A O 1
ATOM 835 N N . THR A 1 113 ? 6.565 7.507 1.651 1.00 95.50 113 THR A N 1
ATOM 836 C CA . THR A 1 113 ? 5.505 8.523 1.713 1.00 95.50 113 THR A CA 1
ATOM 837 C C . THR A 1 113 ? 4.220 7.942 2.304 1.00 95.50 113 THR A C 1
ATOM 839 O O . THR A 1 113 ? 3.602 8.566 3.167 1.00 95.50 113 THR A O 1
ATOM 842 N N . ARG A 1 114 ? 3.821 6.735 1.890 1.00 93.38 114 ARG A N 1
ATOM 843 C CA . ARG A 1 114 ? 2.666 6.023 2.450 1.00 93.38 114 ARG A CA 1
ATOM 844 C C . ARG A 1 114 ? 2.855 5.720 3.938 1.00 93.38 114 ARG A C 1
ATOM 846 O O . ARG A 1 114 ? 1.941 5.987 4.717 1.00 93.38 114 ARG A O 1
ATOM 853 N N . GLY A 1 115 ? 4.031 5.235 4.341 1.00 90.88 115 GLY A N 1
ATOM 854 C CA . GLY A 1 115 ? 4.373 5.012 5.750 1.00 90.88 115 GLY A CA 1
ATOM 855 C C . GLY A 1 115 ? 4.245 6.289 6.586 1.00 90.88 115 GLY A C 1
ATOM 856 O O . GLY A 1 115 ? 3.522 6.311 7.581 1.00 90.88 115 GLY A O 1
ATOM 857 N N . ALA A 1 116 ? 4.824 7.395 6.114 1.00 93.19 116 ALA A N 1
ATOM 858 C CA . ALA A 1 116 ? 4.733 8.694 6.781 1.00 93.19 116 ALA A CA 1
ATOM 859 C C . ALA A 1 116 ? 3.289 9.227 6.887 1.00 93.19 116 ALA A C 1
ATOM 861 O O . ALA A 1 116 ? 2.967 9.976 7.808 1.00 93.19 116 ALA A O 1
ATOM 862 N N . LEU A 1 117 ? 2.398 8.868 5.956 1.00 92.81 117 LEU A N 1
ATOM 863 C CA . LEU A 1 117 ? 0.972 9.196 6.045 1.00 92.81 117 LEU A CA 1
ATOM 864 C C . LEU A 1 117 ? 0.249 8.343 7.096 1.00 92.81 117 LEU A C 1
ATOM 866 O O . LEU A 1 117 ? -0.572 8.880 7.839 1.00 92.81 117 LEU A O 1
ATOM 870 N N . LEU A 1 118 ? 0.564 7.048 7.198 1.00 91.06 118 LEU A N 1
ATOM 871 C CA . LEU A 1 118 ? 0.015 6.167 8.237 1.00 91.06 118 LEU A CA 1
ATOM 872 C C . LEU A 1 118 ? 0.432 6.618 9.644 1.00 91.06 118 LEU A C 1
ATOM 874 O O . LEU A 1 118 ? -0.387 6.604 10.563 1.00 91.06 118 LEU A O 1
ATOM 878 N N . GLU A 1 119 ? 1.663 7.103 9.807 1.00 91.06 119 GLU A N 1
ATOM 879 C CA . GLU A 1 119 ? 2.162 7.658 11.073 1.00 91.06 119 GLU A CA 1
ATOM 880 C C . GLU A 1 119 ? 1.369 8.879 11.562 1.00 91.06 119 GLU A C 1
ATOM 882 O O . GLU A 1 119 ? 1.311 9.132 12.766 1.00 91.06 119 GLU A O 1
ATOM 887 N N . ARG A 1 120 ? 0.694 9.608 10.662 1.00 91.81 120 ARG A N 1
ATOM 888 C CA . ARG A 1 120 ? -0.187 10.735 11.023 1.00 91.81 120 ARG A CA 1
ATOM 889 C C . ARG A 1 120 ? -1.531 10.288 11.605 1.00 91.81 120 ARG A C 1
ATOM 891 O O . ARG A 1 120 ? -2.264 11.126 12.124 1.00 91.81 120 ARG A O 1
ATOM 898 N N . MET A 1 121 ? -1.857 8.994 11.539 1.00 89.81 121 MET A N 1
ATOM 899 C CA . MET A 1 121 ? -3.095 8.402 12.064 1.00 89.81 121 MET A CA 1
ATOM 900 C C . MET A 1 121 ? -2.792 7.228 13.012 1.00 89.81 121 MET A C 1
ATOM 902 O O . MET A 1 121 ? -3.271 6.109 12.789 1.00 89.81 121 MET A O 1
ATOM 906 N N . PRO A 1 122 ? -2.011 7.446 14.086 1.00 88.38 122 PRO A N 1
ATOM 907 C CA . PRO A 1 122 ? -1.447 6.362 14.893 1.00 88.38 122 PRO A CA 1
ATOM 908 C C . PRO A 1 122 ? -2.498 5.544 15.653 1.00 88.38 122 PRO A C 1
ATOM 910 O O . PRO A 1 122 ? -2.220 4.421 16.060 1.00 88.38 122 PRO A O 1
ATOM 913 N N . THR A 1 123 ? -3.701 6.086 15.852 1.00 88.75 123 THR A N 1
ATOM 914 C CA . THR A 1 123 ? -4.818 5.400 16.517 1.00 88.75 123 THR A CA 1
ATOM 915 C C . THR A 1 123 ? -5.678 4.583 15.554 1.00 88.75 123 THR A C 1
ATOM 917 O O . THR A 1 123 ? -6.471 3.753 16.006 1.00 88.75 123 THR A O 1
ATOM 920 N N . SER A 1 124 ? -5.537 4.792 14.239 1.00 89.06 124 SER A N 1
ATOM 921 C CA . SER A 1 124 ? -6.291 4.041 13.236 1.00 89.06 124 SER A CA 1
ATOM 922 C C . SER A 1 124 ? -5.868 2.573 13.254 1.00 89.06 124 SER A C 1
ATOM 924 O O . SER A 1 124 ? -4.686 2.238 13.376 1.00 89.06 124 SER A O 1
ATOM 926 N N . LEU A 1 125 ? -6.842 1.670 13.124 1.00 91.44 125 LEU A N 1
ATOM 927 C CA . LEU A 1 125 ? -6.561 0.235 13.178 1.00 91.44 125 LEU A CA 1
ATOM 928 C C . LEU A 1 125 ? -5.648 -0.210 12.028 1.00 91.44 125 LEU A C 1
ATOM 930 O O . LEU A 1 125 ? -4.810 -1.078 12.231 1.00 91.44 125 LEU A O 1
ATOM 934 N N . SER A 1 126 ? -5.768 0.403 10.851 1.00 88.19 126 SER A N 1
ATOM 935 C CA . SER A 1 126 ? -4.932 0.103 9.684 1.00 88.19 126 SER A CA 1
ATOM 936 C C . SER A 1 126 ? -3.467 0.472 9.917 1.00 88.19 126 SER A C 1
ATOM 938 O O . SER A 1 126 ? -2.592 -0.331 9.613 1.00 88.19 126 SER A O 1
ATOM 940 N N . ALA A 1 127 ? -3.189 1.642 10.510 1.00 91.25 127 ALA A N 1
ATOM 941 C CA . ALA A 1 127 ? -1.822 2.051 10.837 1.00 91.25 127 ALA A CA 1
ATOM 942 C C . ALA A 1 127 ? -1.215 1.177 11.942 1.00 91.25 127 ALA A C 1
ATOM 944 O O . ALA A 1 127 ? -0.065 0.752 11.833 1.00 91.25 127 ALA A O 1
ATOM 945 N N . ARG A 1 128 ? -1.997 0.855 12.984 1.00 94.12 128 ARG A N 1
ATOM 946 C CA . ARG A 1 128 ? -1.563 -0.080 14.034 1.00 94.12 128 ARG A CA 1
ATOM 947 C C . ARG A 1 128 ? -1.291 -1.472 13.470 1.00 94.12 128 ARG A C 1
ATOM 949 O O . ARG A 1 128 ? -0.286 -2.083 13.809 1.00 94.12 128 ARG A O 1
ATOM 956 N N . PHE A 1 129 ? -2.146 -1.958 12.573 1.00 94.31 129 PHE A N 1
ATOM 957 C CA . PHE A 1 129 ? -1.969 -3.254 11.926 1.00 94.31 129 PHE A CA 1
ATOM 958 C C . PHE A 1 129 ? -0.758 -3.299 10.992 1.00 94.31 129 PHE A C 1
ATOM 960 O O . PHE A 1 129 ? 0.003 -4.263 11.049 1.00 94.31 129 PHE A O 1
ATOM 967 N N . ASP A 1 130 ? -0.535 -2.264 10.180 1.00 92.25 130 ASP A N 1
ATOM 968 C CA . ASP A 1 130 ? 0.656 -2.163 9.332 1.00 92.25 130 ASP A CA 1
ATOM 969 C C . ASP A 1 130 ? 1.946 -2.177 10.171 1.00 92.25 130 ASP A C 1
ATOM 971 O O . ASP A 1 130 ? 2.861 -2.954 9.891 1.00 92.25 130 ASP A O 1
ATOM 975 N N . ARG A 1 131 ? 1.973 -1.414 11.273 1.00 92.06 131 ARG A N 1
ATOM 976 C CA . ARG A 1 131 ? 3.084 -1.416 12.235 1.00 92.06 131 ARG A CA 1
ATOM 977 C C . ARG A 1 131 ? 3.274 -2.778 12.900 1.00 92.06 131 ARG A C 1
ATOM 979 O O . ARG A 1 131 ? 4.399 -3.264 12.962 1.00 92.06 131 ARG A O 1
ATOM 986 N N . ALA A 1 132 ? 2.194 -3.413 13.354 1.00 94.44 132 ALA A N 1
ATOM 987 C CA . ALA A 1 132 ? 2.248 -4.738 13.963 1.00 94.44 132 ALA A CA 1
ATOM 988 C C . ALA A 1 132 ? 2.800 -5.788 12.985 1.00 94.44 132 ALA A C 1
ATOM 990 O O . ALA A 1 132 ? 3.578 -6.649 13.384 1.00 94.44 132 ALA A O 1
ATOM 991 N N . CYS A 1 133 ? 2.461 -5.694 11.694 1.00 93.31 133 CYS A N 1
ATOM 992 C CA . CYS A 1 133 ? 3.054 -6.544 10.660 1.00 93.31 133 CYS A CA 1
ATOM 993 C C . CYS A 1 133 ? 4.561 -6.294 10.508 1.00 93.31 133 CYS A C 1
ATOM 995 O O . CYS A 1 133 ? 5.315 -7.254 10.411 1.00 93.31 133 CYS A O 1
ATOM 997 N N . ALA A 1 134 ? 5.004 -5.032 10.520 1.00 90.50 134 ALA A N 1
ATOM 998 C CA . ALA A 1 134 ? 6.422 -4.677 10.413 1.00 90.50 134 ALA A CA 1
ATOM 999 C C . ALA A 1 134 ? 7.255 -5.094 11.642 1.00 90.50 134 ALA A C 1
ATOM 1001 O O . ALA A 1 134 ? 8.437 -5.398 11.511 1.00 90.50 134 ALA A O 1
ATOM 1002 N N . GLN A 1 135 ? 6.643 -5.111 12.828 1.00 92.69 135 GLN A N 1
ATOM 1003 C CA . GLN A 1 135 ? 7.269 -5.550 14.082 1.00 92.69 135 GLN A CA 1
ATOM 1004 C C . GLN A 1 135 ? 7.206 -7.069 14.280 1.00 92.69 135 GLN A C 1
ATOM 1006 O O . GLN A 1 135 ? 7.962 -7.631 15.072 1.00 92.69 135 GLN A O 1
ATOM 1011 N N . SER A 1 136 ? 6.302 -7.751 13.578 1.00 92.06 136 SER A N 1
ATOM 1012 C CA . SER A 1 136 ? 6.178 -9.198 13.664 1.00 92.06 136 SER A CA 1
ATOM 1013 C C . SER A 1 136 ? 7.374 -9.888 13.013 1.00 92.06 136 SER A C 1
ATOM 1015 O O . SER A 1 136 ? 7.782 -9.563 11.902 1.00 92.06 136 SER A O 1
ATOM 1017 N N . SER A 1 137 ? 7.892 -10.925 13.669 1.00 92.50 137 SER A N 1
ATOM 1018 C CA . SER A 1 137 ? 8.868 -11.843 13.071 1.00 92.50 137 SER A CA 1
ATOM 1019 C C . SER A 1 137 ? 8.230 -12.857 12.112 1.00 92.50 137 SER A C 1
ATOM 1021 O O . SER A 1 137 ? 8.933 -13.661 11.495 1.00 92.50 137 SER A O 1
ATOM 1023 N N . LEU A 1 138 ? 6.897 -12.860 11.998 1.00 93.44 138 LEU A N 1
ATOM 1024 C CA . LEU A 1 138 ? 6.165 -13.794 11.155 1.00 93.44 138 LEU A CA 1
ATOM 1025 C C . LEU A 1 138 ? 6.174 -13.341 9.688 1.00 93.44 138 LEU A C 1
ATOM 1027 O O . LEU A 1 138 ? 5.955 -12.164 9.405 1.00 93.44 138 LEU A O 1
ATOM 1031 N N . PRO A 1 139 ? 6.321 -14.274 8.729 1.00 93.69 139 PRO A N 1
ATOM 1032 C CA . PRO A 1 139 ? 6.088 -13.966 7.324 1.00 93.69 139 PRO A CA 1
ATOM 1033 C C . PRO A 1 139 ? 4.653 -13.483 7.088 1.00 93.69 139 PRO A C 1
ATOM 1035 O O . PRO A 1 139 ? 3.707 -14.027 7.661 1.00 93.69 139 PRO A O 1
ATOM 1038 N N . GLU A 1 140 ? 4.471 -12.540 6.164 1.00 91.25 140 GLU A N 1
ATOM 1039 C CA . GLU A 1 140 ? 3.159 -11.946 5.867 1.00 91.25 140 GLU A CA 1
ATOM 1040 C C . GLU A 1 140 ? 2.093 -12.992 5.502 1.00 91.25 140 GLU A C 1
ATOM 1042 O O . GLU A 1 140 ? 0.954 -12.907 5.954 1.00 91.25 140 GLU A O 1
ATOM 1047 N N . ALA A 1 141 ? 2.473 -14.045 4.771 1.00 93.75 141 ALA A N 1
ATOM 1048 C CA . ALA A 1 141 ? 1.573 -15.150 4.438 1.00 93.75 141 ALA A CA 1
ATOM 1049 C C . ALA A 1 141 ? 1.054 -15.903 5.680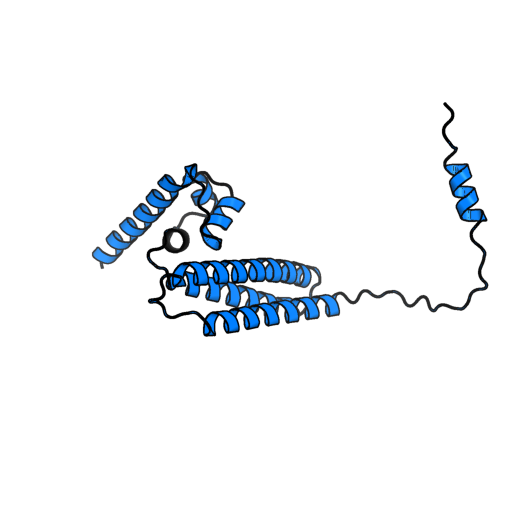 1.00 93.75 141 ALA A C 1
ATOM 1051 O O . ALA A 1 141 ? -0.082 -16.376 5.692 1.00 93.75 141 ALA A O 1
ATOM 1052 N N . VAL A 1 142 ? 1.868 -16.001 6.736 1.00 95.88 142 VAL A N 1
ATOM 1053 C CA . VAL A 1 142 ? 1.465 -16.613 8.010 1.00 95.88 142 VAL A CA 1
ATOM 1054 C C . VAL A 1 142 ? 0.507 -15.686 8.748 1.00 95.88 142 VAL A C 1
ATOM 1056 O O . VAL A 1 142 ? -0.531 -16.145 9.217 1.00 95.88 142 VAL A O 1
ATOM 1059 N N . VAL A 1 143 ? 0.801 -14.383 8.797 1.00 95.88 143 VAL A N 1
ATOM 1060 C CA . VAL A 1 143 ? -0.106 -13.392 9.396 1.00 95.88 143 VAL A CA 1
ATOM 1061 C C . VAL A 1 143 ? -1.462 -13.405 8.680 1.00 95.88 143 VAL A C 1
ATOM 1063 O O . VAL A 1 143 ? -2.492 -13.465 9.350 1.00 95.88 143 VAL A O 1
ATOM 1066 N N . ALA A 1 144 ? -1.475 -13.452 7.342 1.00 96.19 144 ALA A N 1
ATOM 1067 C CA . ALA A 1 144 ? -2.695 -13.529 6.532 1.00 96.19 144 ALA A CA 1
ATOM 1068 C C . ALA A 1 144 ? -3.538 -14.758 6.899 1.00 96.19 144 ALA A C 1
ATOM 1070 O O . ALA A 1 144 ? -4.740 -14.646 7.140 1.00 96.19 144 ALA A O 1
ATOM 1071 N N . ALA A 1 145 ? -2.896 -15.923 7.033 1.00 96.50 145 ALA A N 1
ATOM 1072 C CA . ALA A 1 145 ? -3.562 -17.151 7.450 1.00 96.50 145 ALA A CA 1
ATOM 1073 C C . ALA A 1 145 ? -4.122 -17.067 8.884 1.00 96.50 145 ALA A C 1
ATOM 1075 O O . ALA A 1 145 ? -5.244 -17.513 9.124 1.00 96.50 145 ALA A O 1
ATOM 1076 N N . LEU A 1 146 ? -3.392 -16.459 9.827 1.00 95.31 146 LEU A N 1
ATOM 1077 C CA . LEU A 1 146 ? -3.833 -16.289 11.221 1.00 95.31 146 LEU A CA 1
ATOM 1078 C C . LEU A 1 146 ? -5.081 -15.407 11.329 1.00 95.31 146 LEU A C 1
ATOM 1080 O O . LEU A 1 146 ? -6.045 -15.752 12.019 1.00 95.31 146 LEU A O 1
ATOM 1084 N N . ILE A 1 147 ? -5.106 -14.294 10.597 1.00 96.12 147 ILE A N 1
ATOM 1085 C CA . ILE A 1 147 ? -6.290 -13.429 10.514 1.00 96.12 147 ILE A CA 1
ATOM 1086 C C . ILE A 1 147 ? -7.313 -13.936 9.486 1.00 96.12 147 ILE A C 1
ATOM 1088 O O . ILE A 1 147 ? -8.369 -13.325 9.327 1.00 96.12 147 ILE A O 1
ATOM 1092 N N . GLY A 1 148 ? -7.026 -15.087 8.858 1.00 95.94 148 GLY A N 1
ATOM 1093 C CA . GLY A 1 148 ? -7.795 -15.819 7.849 1.00 95.94 148 GLY A CA 1
ATOM 1094 C C . GLY A 1 148 ? -8.366 -14.928 6.766 1.00 95.94 148 GLY A C 1
ATOM 1095 O O . GLY A 1 148 ? -9.586 -14.856 6.617 1.00 95.94 148 GLY A O 1
ATOM 1096 N N . VAL A 1 149 ? -7.450 -14.275 6.063 1.00 96.75 149 VAL A N 1
ATOM 1097 C CA . VAL A 1 149 ? -7.677 -13.501 4.846 1.00 96.75 149 VAL A CA 1
ATOM 1098 C C . VAL A 1 149 ? -6.706 -13.967 3.760 1.00 96.75 149 VAL A C 1
ATOM 1100 O O . VAL A 1 149 ? -5.671 -14.573 4.051 1.00 96.75 149 VAL A O 1
ATOM 1103 N N . GLY A 1 150 ? -7.041 -13.702 2.500 1.00 95.25 150 GLY A N 1
ATOM 1104 C CA . GLY A 1 150 ? -6.132 -13.904 1.370 1.00 95.25 150 GLY A CA 1
ATOM 1105 C C . GLY A 1 150 ? -5.036 -12.834 1.282 1.00 95.25 150 GLY A C 1
ATOM 1106 O O . GLY A 1 150 ? -5.067 -11.833 1.992 1.00 95.25 150 GLY A O 1
ATOM 1107 N N . ALA A 1 151 ? -4.077 -13.015 0.368 1.00 90.81 151 ALA A N 1
ATOM 1108 C CA . ALA A 1 151 ? -3.020 -12.024 0.124 1.00 90.81 151 ALA A CA 1
ATOM 1109 C C . ALA A 1 151 ? -3.580 -10.675 -0.364 1.00 90.81 151 ALA A C 1
ATOM 1111 O O . ALA A 1 151 ? -3.143 -9.627 0.102 1.00 90.81 151 ALA A O 1
ATOM 1112 N N . ASP A 1 152 ? -4.588 -10.699 -1.241 1.00 90.38 152 ASP A N 1
ATOM 1113 C CA . ASP A 1 152 ? -5.227 -9.477 -1.746 1.00 90.38 152 ASP A CA 1
ATOM 1114 C C . ASP A 1 152 ? -5.962 -8.723 -0.629 1.00 90.38 152 ASP A C 1
ATOM 1116 O O . ASP A 1 152 ? -5.847 -7.507 -0.508 1.00 90.38 152 ASP A O 1
ATOM 1120 N N . GLU A 1 153 ? -6.664 -9.449 0.243 1.00 93.50 153 GLU A N 1
ATOM 1121 C CA . GLU A 1 153 ? -7.340 -8.869 1.406 1.00 93.50 153 GLU A CA 1
ATOM 1122 C C . GLU A 1 153 ? -6.335 -8.343 2.437 1.00 93.50 153 GLU A C 1
ATOM 1124 O O . GLU A 1 153 ? -6.539 -7.267 2.989 1.00 93.50 153 GLU A O 1
ATOM 1129 N N . MET A 1 154 ? -5.231 -9.061 2.679 1.00 92.75 154 MET A N 1
ATOM 1130 C CA . MET A 1 154 ? -4.129 -8.578 3.518 1.00 92.75 154 MET A CA 1
ATOM 1131 C C . MET A 1 154 ? -3.594 -7.246 2.988 1.00 92.75 154 MET A C 1
ATOM 1133 O O . MET A 1 154 ? -3.426 -6.280 3.736 1.00 92.75 154 MET A O 1
ATOM 1137 N N . TRP A 1 155 ? -3.376 -7.181 1.679 1.00 89.56 155 TRP A N 1
ATOM 1138 C CA . TRP A 1 155 ? -2.917 -5.977 1.018 1.00 89.56 155 TRP A CA 1
ATOM 1139 C C . TRP A 1 155 ? -3.947 -4.844 1.126 1.00 89.56 155 TRP A C 1
ATOM 1141 O O . TRP A 1 155 ? -3.567 -3.723 1.460 1.00 89.56 155 TRP A O 1
ATOM 1151 N N . ASP A 1 156 ? -5.242 -5.110 0.932 1.00 89.88 156 ASP A N 1
ATOM 1152 C CA . ASP A 1 156 ? -6.311 -4.114 1.094 1.00 89.88 156 ASP A CA 1
ATOM 1153 C C . ASP A 1 156 ? -6.423 -3.608 2.544 1.00 89.88 156 ASP A C 1
ATOM 1155 O O . ASP A 1 156 ? -6.625 -2.409 2.767 1.00 89.88 156 ASP A O 1
ATOM 1159 N N . ILE A 1 157 ? -6.226 -4.474 3.541 1.00 91.31 157 ILE A N 1
ATOM 1160 C CA . ILE A 1 157 ? -6.189 -4.077 4.953 1.00 91.31 157 ILE A CA 1
ATOM 1161 C C . ILE A 1 157 ? -5.041 -3.088 5.189 1.00 91.31 157 ILE A C 1
ATOM 1163 O O . ILE A 1 157 ? -5.271 -2.002 5.725 1.00 91.31 157 ILE A O 1
ATOM 1167 N N . ARG A 1 158 ? -3.818 -3.432 4.765 1.0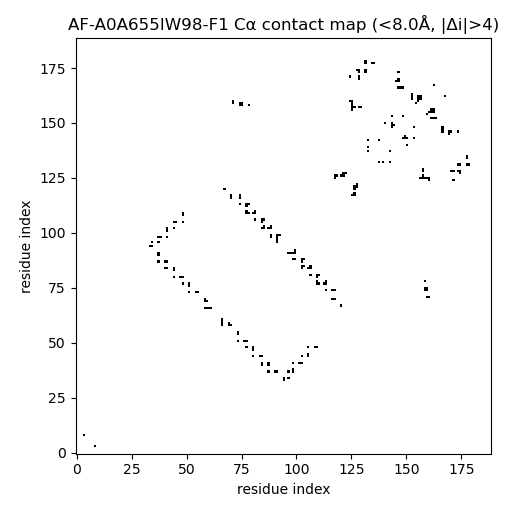0 87.44 158 ARG A N 1
ATOM 1168 C CA . ARG A 1 158 ? -2.618 -2.610 5.009 1.00 87.44 158 ARG A CA 1
ATOM 1169 C C . ARG A 1 158 ? -2.607 -1.305 4.217 1.00 87.44 158 ARG A C 1
ATOM 1171 O O . ARG A 1 158 ? -2.128 -0.287 4.706 1.00 87.44 158 ARG A O 1
ATOM 1178 N N . ASN A 1 159 ? -3.139 -1.326 2.998 1.00 84.50 159 ASN A N 1
ATOM 1179 C CA . ASN A 1 159 ? -2.976 -0.229 2.045 1.00 84.50 159 ASN A CA 1
ATOM 1180 C C . ASN A 1 159 ? -4.235 0.617 1.851 1.00 84.50 159 ASN A C 1
ATOM 1182 O O . ASN A 1 159 ? -4.148 1.739 1.364 1.00 84.50 159 ASN A O 1
ATOM 1186 N N . ARG A 1 160 ? -5.416 0.110 2.211 1.00 82.06 160 ARG A N 1
ATOM 1187 C CA . ARG A 1 160 ? -6.688 0.835 2.054 1.00 82.06 160 ARG A CA 1
ATOM 1188 C C . ARG A 1 160 ? -7.502 0.912 3.338 1.00 82.06 160 ARG A C 1
ATOM 1190 O O . ARG A 1 160 ? -8.522 1.594 3.361 1.00 82.06 160 ARG A O 1
ATOM 1197 N N . GLY A 1 161 ? -7.078 0.214 4.392 1.00 84.56 161 GLY A N 1
ATOM 1198 C CA . GLY A 1 161 ? -7.815 0.127 5.647 1.00 84.56 161 GLY A CA 1
ATOM 1199 C C . GLY A 1 161 ? -9.148 -0.609 5.540 1.00 84.56 161 GLY A C 1
ATOM 1200 O O . GLY A 1 161 ? -10.000 -0.472 6.417 1.00 84.56 161 GLY A O 1
ATOM 1201 N N . VAL A 1 162 ? -9.348 -1.380 4.469 1.00 89.00 162 VAL A N 1
ATOM 1202 C CA . VAL A 1 162 ? -10.569 -2.158 4.265 1.00 89.00 162 VAL A CA 1
ATOM 1203 C C . VAL A 1 162 ? -10.418 -3.471 5.016 1.00 89.00 162 VAL A C 1
ATOM 1205 O O . VAL A 1 162 ? -9.709 -4.367 4.572 1.00 89.00 162 VAL A O 1
ATOM 1208 N N . ILE A 1 163 ? -11.080 -3.586 6.167 1.00 92.00 163 ILE A N 1
ATOM 1209 C CA . ILE A 1 163 ? -11.031 -4.795 6.992 1.00 92.00 163 ILE A CA 1
ATOM 1210 C C . ILE A 1 163 ? -12.321 -5.598 6.802 1.00 92.00 163 ILE A C 1
ATOM 1212 O O . ILE A 1 163 ? -13.394 -5.111 7.174 1.00 92.00 163 ILE A O 1
ATOM 1216 N N . PRO A 1 164 ? -12.249 -6.841 6.284 1.00 93.00 164 PRO A N 1
ATOM 1217 C CA . PRO A 1 164 ? -13.407 -7.721 6.220 1.00 93.00 164 PRO A CA 1
ATOM 1218 C C . PRO A 1 164 ? -14.017 -7.923 7.611 1.00 93.00 164 PRO A C 1
ATOM 1220 O O . PRO A 1 164 ? -13.306 -8.193 8.582 1.00 93.00 164 PRO A O 1
ATOM 1223 N N . ALA A 1 165 ? -15.347 -7.853 7.720 1.00 91.88 165 ALA A N 1
ATOM 1224 C CA . ALA A 1 165 ? -16.035 -7.947 9.013 1.00 91.88 165 ALA A CA 1
ATOM 1225 C C . ALA A 1 165 ? -15.680 -9.234 9.787 1.00 91.88 165 ALA A C 1
ATOM 1227 O O . ALA A 1 165 ? -15.504 -9.199 11.003 1.00 91.88 165 ALA A O 1
ATOM 1228 N N . GLY A 1 166 ? -15.503 -10.358 9.081 1.00 93.75 166 GLY A N 1
ATOM 1229 C CA . GLY A 1 166 ? -15.086 -11.633 9.678 1.00 93.75 166 GLY A CA 1
ATOM 1230 C C . GLY A 1 166 ? -13.620 -11.683 10.136 1.00 93.75 166 GLY A C 1
ATOM 1231 O O . GLY A 1 166 ? -13.256 -12.548 10.934 1.00 93.75 166 GLY A O 1
ATOM 1232 N N . ALA A 1 167 ? -12.766 -10.778 9.655 1.00 95.88 167 ALA A N 1
ATOM 1233 C CA . ALA A 1 167 ? -11.356 -10.681 10.036 1.00 95.88 167 ALA A CA 1
ATOM 1234 C C . ALA A 1 167 ? -11.124 -9.674 11.173 1.00 95.88 167 ALA A C 1
ATOM 1236 O O . ALA A 1 167 ? -10.173 -9.829 11.937 1.00 95.88 167 ALA A O 1
ATOM 1237 N N . LEU A 1 168 ? -12.017 -8.689 11.343 1.00 95.88 168 LEU A N 1
ATOM 1238 C CA . LEU A 1 168 ? -11.856 -7.580 12.290 1.00 95.88 168 LEU A CA 1
ATOM 1239 C C . LEU A 1 168 ? -11.475 -8.002 13.726 1.00 95.88 168 LEU A C 1
ATOM 1241 O O . LEU A 1 168 ? -10.541 -7.408 14.269 1.00 95.88 168 LEU A O 1
ATOM 1245 N N . PRO A 1 169 ? -12.109 -9.014 14.360 1.00 97.00 169 PRO A N 1
ATOM 1246 C CA . PRO A 1 169 ? -11.712 -9.434 15.706 1.00 97.00 169 PRO A CA 1
ATOM 1247 C C . PRO A 1 169 ? -10.282 -9.983 15.765 1.00 97.00 169 PRO A C 1
ATOM 1249 O O . PRO A 1 169 ? -9.567 -9.737 16.730 1.00 97.00 169 PRO A O 1
ATOM 1252 N N . ARG A 1 170 ? -9.853 -10.700 14.720 1.00 97.31 170 ARG A N 1
ATOM 1253 C CA . ARG A 1 170 ? -8.524 -11.320 14.641 1.00 97.31 170 ARG A CA 1
ATOM 1254 C C . ARG A 1 170 ? -7.439 -10.302 14.315 1.00 97.31 170 ARG A C 1
ATOM 1256 O O . ARG A 1 170 ? -6.366 -10.377 14.896 1.00 97.31 170 ARG A O 1
ATOM 1263 N N . VAL A 1 171 ? -7.742 -9.319 13.465 1.00 96.88 171 VAL A N 1
ATOM 1264 C CA . VAL A 1 171 ? -6.861 -8.169 13.208 1.00 96.88 171 VAL A CA 1
ATOM 1265 C C . VAL A 1 171 ? -6.575 -7.415 14.507 1.00 96.88 171 VAL A C 1
ATOM 1267 O O . VAL A 1 171 ? -5.416 -7.181 14.826 1.00 96.88 171 VAL A O 1
ATOM 1270 N N . ARG A 1 172 ? -7.612 -7.095 15.296 1.00 96.62 172 ARG A N 1
ATOM 1271 C CA . ARG A 1 172 ? -7.441 -6.437 16.605 1.00 96.62 172 ARG A CA 1
ATOM 1272 C C . ARG A 1 172 ? -6.612 -7.284 17.565 1.00 96.62 172 ARG A C 1
ATOM 1274 O O . ARG A 1 172 ? -5.630 -6.792 18.097 1.00 96.62 172 ARG A O 1
ATOM 1281 N N . ALA A 1 173 ? -6.957 -8.564 17.709 1.00 97.31 173 ALA A N 1
ATOM 1282 C CA . ALA A 1 173 ? -6.225 -9.474 18.586 1.00 97.31 173 ALA A CA 1
ATOM 1283 C C . ALA A 1 173 ? -4.743 -9.609 18.195 1.00 97.31 173 ALA A C 1
ATOM 1285 O O . ALA A 1 173 ? -3.887 -9.679 19.070 1.00 97.31 173 ALA A O 1
ATOM 1286 N N . PHE A 1 174 ? -4.435 -9.628 16.895 1.00 96.88 174 PHE A N 1
ATOM 1287 C CA . PHE A 1 174 ? -3.059 -9.649 16.408 1.00 96.88 174 PHE A CA 1
ATOM 1288 C C . PHE A 1 174 ? -2.307 -8.365 16.777 1.00 96.88 174 PHE A C 1
ATOM 1290 O O . PHE A 1 174 ? -1.214 -8.449 17.327 1.00 96.88 174 PHE A O 1
ATOM 1297 N N . VAL A 1 175 ? -2.902 -7.194 16.525 1.00 96.88 175 VAL A N 1
ATOM 1298 C CA . VAL A 1 175 ? -2.314 -5.896 16.899 1.00 96.88 175 VAL A CA 1
ATOM 1299 C C . VAL A 1 175 ? -2.034 -5.833 18.395 1.00 96.88 175 VAL A C 1
ATOM 1301 O O . VAL A 1 175 ? -0.902 -5.570 18.789 1.00 96.88 175 VAL A O 1
ATOM 1304 N N . ASP A 1 176 ? -3.041 -6.132 19.215 1.00 96.44 176 ASP A N 1
ATOM 1305 C CA . ASP A 1 176 ? -2.930 -6.039 20.669 1.00 96.44 176 ASP A CA 1
ATOM 1306 C C . ASP A 1 176 ? -1.857 -7.010 21.211 1.00 96.44 176 ASP A C 1
ATOM 1308 O O . ASP A 1 176 ? -1.137 -6.678 22.150 1.00 96.44 176 ASP A O 1
ATOM 1312 N N . ALA A 1 177 ? -1.693 -8.192 20.600 1.00 95.88 177 ALA A N 1
ATOM 1313 C CA . ALA A 1 177 ? -0.658 -9.154 20.985 1.00 95.88 177 ALA A CA 1
ATOM 1314 C C . ALA A 1 177 ? 0.768 -8.681 20.651 1.00 95.88 177 ALA A C 1
ATOM 1316 O O . ALA A 1 177 ? 1.688 -8.912 21.440 1.00 95.88 177 ALA A O 1
ATOM 1317 N N . ILE A 1 178 ? 0.965 -8.036 19.495 1.00 95.69 178 ILE A N 1
ATOM 1318 C CA . ILE A 1 178 ? 2.273 -7.492 19.104 1.00 95.69 178 ILE A CA 1
ATOM 1319 C C . ILE A 1 178 ? 2.638 -6.292 19.983 1.00 95.69 178 ILE A C 1
ATOM 1321 O O . ILE A 1 178 ? 3.745 -6.255 20.513 1.00 95.69 178 ILE A O 1
ATOM 1325 N N . GLU A 1 179 ? 1.702 -5.367 20.209 1.00 92.88 179 GLU A N 1
ATOM 13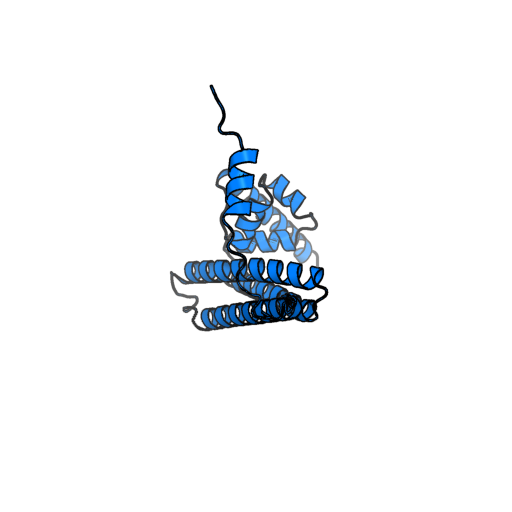26 C CA . GLU A 1 179 ? 1.923 -4.199 21.074 1.00 92.88 179 GLU A CA 1
ATOM 1327 C C . GLU A 1 179 ? 2.230 -4.618 22.522 1.00 92.88 179 GLU A C 1
ATOM 1329 O O . GLU A 1 179 ? 3.214 -4.160 23.095 1.00 92.88 179 GLU A O 1
ATOM 1334 N N . ALA A 1 180 ? 1.487 -5.580 23.083 1.00 91.69 180 ALA A N 1
ATOM 1335 C CA . ALA A 1 180 ? 1.765 -6.097 24.426 1.00 91.69 180 ALA A CA 1
ATOM 1336 C C . ALA A 1 180 ? 3.137 -6.788 24.540 1.00 91.69 180 ALA A C 1
ATOM 1338 O O . ALA A 1 180 ? 3.766 -6.748 25.596 1.00 91.69 180 ALA A O 1
ATOM 1339 N N . SER A 1 181 ? 3.601 -7.434 23.465 1.00 89.31 181 SER A N 1
ATOM 1340 C CA . SER A 1 181 ? 4.931 -8.056 23.430 1.00 89.31 181 SER A CA 1
ATOM 1341 C C . SER A 1 181 ? 6.045 -7.007 23.370 1.00 89.31 181 SER A C 1
ATOM 1343 O O . SER A 1 181 ? 7.093 -7.208 23.974 1.00 89.31 181 SER A O 1
ATOM 1345 N N . HIS A 1 182 ? 5.811 -5.889 22.676 1.00 83.56 182 HIS A N 1
ATOM 1346 C CA . HIS A 1 182 ? 6.748 -4.770 22.587 1.00 83.56 182 HIS A CA 1
ATOM 1347 C C . HIS A 1 182 ? 6.887 -4.036 23.929 1.00 83.56 182 HIS A C 1
ATOM 1349 O O . HIS A 1 182 ? 8.001 -3.829 24.401 1.00 83.56 182 HIS A O 1
ATOM 1355 N N . ASP A 1 183 ? 5.767 -3.733 24.593 1.00 82.12 183 ASP A N 1
ATOM 1356 C CA . ASP A 1 183 ? 5.763 -3.075 25.908 1.00 82.12 183 ASP A CA 1
ATOM 1357 C C . ASP A 1 183 ? 6.480 -3.918 26.982 1.00 82.12 183 ASP A C 1
ATOM 1359 O O . ASP A 1 183 ? 7.146 -3.386 27.874 1.00 82.12 183 ASP A O 1
ATOM 1363 N N . ALA A 1 184 ? 6.363 -5.248 26.900 1.00 79.56 184 ALA A N 1
ATOM 1364 C CA . ALA A 1 184 ? 7.052 -6.165 27.805 1.00 79.56 184 ALA A CA 1
ATOM 1365 C C . ALA A 1 184 ? 8.580 -6.166 27.610 1.00 79.56 184 ALA A C 1
ATOM 1367 O O . ALA A 1 184 ? 9.308 -6.348 28.585 1.00 79.56 184 ALA A O 1
ATOM 1368 N N . ASP A 1 185 ? 9.061 -5.956 26.382 1.00 75.88 185 ASP A N 1
ATOM 1369 C CA . ASP A 1 185 ? 10.492 -5.913 26.058 1.00 75.88 185 ASP A CA 1
ATOM 1370 C C . ASP A 1 185 ? 11.119 -4.555 26.434 1.00 75.88 185 ASP A C 1
ATOM 1372 O O . ASP A 1 185 ? 12.236 -4.503 26.949 1.00 75.88 185 ASP A O 1
ATOM 1376 N N . GLU A 1 186 ? 10.375 -3.451 26.279 1.00 72.75 186 GLU A N 1
ATOM 1377 C CA . GLU A 1 186 ? 10.810 -2.109 26.702 1.00 72.75 186 GLU A CA 1
ATOM 1378 C C . GLU A 1 186 ? 10.848 -1.942 28.230 1.00 72.75 186 GLU A C 1
ATOM 1380 O O . GLU A 1 186 ? 11.736 -1.275 28.753 1.00 72.75 186 GLU A O 1
ATOM 1385 N N . GLY A 1 187 ? 9.933 -2.575 28.972 1.00 63.19 187 GLY A N 1
ATOM 1386 C CA . GLY A 1 187 ? 9.922 -2.542 30.443 1.00 63.19 187 GLY A CA 1
ATOM 1387 C C . GLY A 1 187 ? 11.026 -3.369 31.119 1.00 63.19 187 GLY A C 1
ATOM 1388 O O . GLY A 1 187 ? 11.142 -3.351 32.348 1.00 63.19 187 GLY A O 1
ATOM 1389 N N . GLN A 1 188 ? 11.811 -4.117 30.340 1.00 56.44 188 GLN A N 1
ATOM 1390 C CA . GLN A 1 188 ? 12.900 -4.975 30.812 1.00 56.44 188 GLN A CA 1
ATOM 1391 C C . GLN A 1 188 ? 14.296 -4.344 30.596 1.00 56.44 188 GLN A C 1
ATOM 1393 O O . GLN A 1 188 ? 15.283 -4.919 31.066 1.00 56.44 188 GLN A O 1
ATOM 1398 N N . GLN A 1 189 ? 14.380 -3.191 29.915 1.00 47.84 189 GLN A N 1
ATOM 1399 C CA . GLN A 1 189 ? 15.608 -2.413 29.659 1.00 47.84 189 GLN A CA 1
ATOM 1400 C C . GLN A 1 189 ? 15.770 -1.243 30.639 1.00 47.84 189 GLN A C 1
ATOM 1402 O O . GLN A 1 189 ? 16.940 -0.886 30.914 1.00 47.84 189 GLN A O 1
#

Sequence (189 aa):
MVAADPDAELARLIAAQPSNPTAVRRAGAVVVDRHSDTDVLEGYAEAQLDAIKSVIDRLPATTSNEYETYILSVIAQCVKAEMLAASSWRVAVNAGADSTGRLMEHLRALEATRGALLERMPTSLSARFDRACAQSSLPEAVVAALIGVGADEMWDIRNRGVIPAGALPRVRAFVDAIEASHDADEGQQ

Organism: Mycobacterium tuberculosis (NCBI:txid1773)

Secondary structure (DSSP, 8-state):
-----HHHHHHHHHHTS----------------HHHHHHHHHHHHHHHHHHHHHHHTTPPPTTSTTHHHHHHHHHHHHHHHHHHHHHHHHHHHHHT-TTHHHHHHHHHHHHHHHHHHHTT-TTSHHHHHHHHHHH-SS-HHHHHHHTT--HHHHHHHHHH----TTTHHHHHHHHHHHHHHHHHHHTT-

Radius of gyration: 26.33 Å; Cα contacts (8 Å, |Δi|>4): 136; chains: 1; bounding box: 45×50×89 Å

Mean predicted aligned error: 11.56 Å

Foldseek 3Di:
DDDDDVVVVVVVVVVPDPPDPDPCPPPPPPPPPLQVVLVVLLVVLVVLLVVLVVLVVVQDDLPDPCRLVSLLVSLLSLVVSLVSLVVSLVSCVVVVYPCNVSSVVSNVSSVVVSLVSLVSVCVQLLSLLLVLCVLDPDDLCVLCVQLVHDPVQSCCCNRNVDHDPSSVVSSVVSSVVSVVVVVVVVVVD

Solvent-accessible surface area (backbone atoms only — not comparable to full-atom values): 10717 Å² total; per-residue (Å²): 140,80,79,81,59,64,65,62,54,51,50,48,59,61,70,68,54,77,84,67,77,80,69,83,69,75,80,66,75,85,73,79,59,65,60,63,56,37,52,53,46,41,56,50,42,53,52,48,53,53,52,49,50,58,52,60,78,65,56,71,59,88,85,43,93,55,34,65,63,52,50,54,53,49,33,49,48,38,52,53,48,37,55,50,26,49,52,40,28,54,52,16,55,78,67,72,38,84,51,31,61,57,28,49,52,51,37,52,52,36,52,51,51,39,50,60,53,36,64,76,38,66,86,40,68,34,36,41,40,42,50,34,55,72,70,42,92,62,56,68,71,55,52,24,54,73,35,66,44,51,73,69,50,43,47,35,23,57,56,67,56,52,66,56,79,91,26,44,68,42,50,49,52,50,28,54,52,46,54,54,54,49,55,56,57,61,76,73,112

Nearest PDB structures (foldseek):
  5k3h-assembly2_D  TM=2.876E-01  e=4.580E+00  Caenorhabditis elegans

pLDDT: mean 84.9, std 15.45, range [41.75, 97.31]